Protein AF-0000000086187538 (afdb_homodimer)

InterPro domains:
  IPR000182 GNAT domain [PF00583] (33-136)
  IPR000182 GNAT domain [PS51186] (1-158)
  IPR016181 Acyl-CoA N-acyltransferase [SSF55729] (2-140)
  IPR050832 Bacterial Acetyltransferase [PTHR43877] (2-139)

Solvent-accessible surface area (backbone atoms only — not comparable to full-atom values): 16775 Å² total; per-residue (Å²): 87,76,42,73,54,50,81,87,41,35,68,57,52,44,51,45,52,32,49,44,36,43,75,71,72,36,80,50,80,58,60,66,22,47,54,39,25,37,52,53,44,60,74,36,59,82,37,88,57,40,39,46,23,24,23,38,56,96,89,35,79,50,19,36,12,38,28,35,62,37,90,43,79,32,34,77,87,35,37,81,30,36,32,28,43,45,49,76,31,52,40,81,91,50,59,92,70,54,42,47,56,54,13,41,49,52,35,53,54,54,42,19,70,73,61,37,40,32,37,35,33,65,41,50,82,89,50,38,66,63,40,45,74,69,54,34,39,72,51,90,49,52,43,27,36,25,78,40,66,61,60,68,82,67,70,76,57,125,87,78,42,72,54,50,79,88,40,35,67,56,51,43,52,46,52,32,50,44,37,44,74,71,73,36,80,50,79,58,59,65,21,47,53,40,27,37,52,52,43,62,74,36,60,83,35,87,58,39,39,46,23,27,23,38,57,95,89,35,77,51,19,38,12,36,28,37,61,38,89,41,79,33,32,76,87,34,39,84,16,43,32,31,43,44,47,75,33,52,40,79,92,50,59,92,68,53,42,46,55,54,13,39,50,53,33,50,53,53,42,18,70,72,63,35,39,31,38,35,33,63,44,50,83,89,50,39,66,64,41,45,76,71,55,32,39,72,52,89,48,51,43,28,36,26,77,40,64,61,59,70,81,68,70,77,56,127

Structure (mmCIF, N/CA/C/O backbone):
data_AF-0000000086187538-model_v1
#
loop_
_entity.id
_entity.type
_entity.pdbx_description
1 polymer 'GNAT family N-acetyltransferase'
#
loop_
_atom_site.group_PDB
_atom_site.id
_atom_site.type_symbol
_atom_site.label_atom_id
_atom_site.label_alt_id
_atom_site.label_comp_id
_atom_site.label_asym_id
_atom_site.label_entity_id
_atom_site.label_seq_id
_atom_site.pdbx_PDB_ins_code
_atom_site.Cartn_x
_atom_site.Cartn_y
_atom_site.Cartn_z
_atom_site.occupancy
_atom_site.B_iso_or_equiv
_atom_site.auth_seq_id
_atom_site.auth_comp_id
_atom_site.auth_asym_id
_atom_site.auth_atom_id
_atom_site.pdbx_PDB_model_num
ATOM 1 N N . MET A 1 1 ? 4.609 26 13.164 1 92.81 1 MET A N 1
ATOM 2 C CA . MET A 1 1 ? 5.566 25.062 13.727 1 92.81 1 MET A CA 1
ATOM 3 C C . MET A 1 1 ? 5.246 23.625 13.289 1 92.81 1 MET A C 1
ATOM 5 O O . MET A 1 1 ? 4.078 23.234 13.242 1 92.81 1 MET A O 1
ATOM 9 N N . VAL A 1 2 ? 6.234 22.906 12.836 1 96.88 2 VAL A N 1
ATOM 10 C CA . VAL A 1 2 ? 6.086 21.5 12.508 1 96.88 2 VAL A CA 1
ATOM 11 C C . VAL A 1 2 ? 6.492 20.641 13.703 1 96.88 2 VAL A C 1
ATOM 13 O O . VAL A 1 2 ? 7.527 20.875 14.328 1 96.88 2 VAL A O 1
ATOM 16 N N . ARG A 1 3 ? 5.699 19.672 14.047 1 97.75 3 ARG A N 1
ATOM 17 C CA . ARG A 1 3 ? 6.004 18.766 15.156 1 97.75 3 ARG A CA 1
ATOM 18 C C . ARG A 1 3 ? 5.324 17.422 14.969 1 97.75 3 ARG A C 1
ATOM 20 O O . ARG A 1 3 ? 4.457 17.266 14.102 1 97.75 3 ARG A O 1
ATOM 27 N N . ARG A 1 4 ? 5.754 16.484 15.812 1 97.81 4 ARG A N 1
ATOM 28 C CA . ARG A 1 4 ? 5.031 15.211 15.875 1 97.81 4 ARG A CA 1
ATOM 29 C C . ARG A 1 4 ? 3.656 15.398 16.516 1 97.81 4 ARG A C 1
ATOM 31 O O . ARG A 1 4 ? 3.494 16.203 17.438 1 97.81 4 ARG A O 1
ATOM 38 N N . ALA A 1 5 ? 2.762 14.695 16.016 1 98.19 5 ALA A N 1
ATOM 39 C CA . ALA A 1 5 ? 1.424 14.719 16.609 1 98.19 5 ALA A CA 1
ATOM 40 C C . ALA A 1 5 ? 1.423 14.102 18 1 98.19 5 ALA A C 1
ATOM 42 O O . ALA A 1 5 ? 2.264 13.25 18.312 1 98.19 5 ALA A O 1
ATOM 43 N N . ARG A 1 6 ? 0.53 14.555 18.828 1 97.38 6 ARG A N 1
ATOM 44 C CA . ARG A 1 6 ? 0.261 14.039 20.172 1 97.38 6 ARG A CA 1
ATOM 45 C C . ARG A 1 6 ? -1.159 13.492 20.266 1 97.38 6 ARG A C 1
ATOM 47 O O . ARG A 1 6 ? -1.994 13.75 19.406 1 97.38 6 ARG A O 1
ATOM 54 N N . PRO A 1 7 ? -1.361 12.695 21.297 1 97.12 7 PRO A N 1
ATOM 55 C CA . PRO A 1 7 ? -2.709 12.141 21.453 1 97.12 7 PRO A CA 1
ATOM 56 C C . PRO A 1 7 ? -3.793 13.219 21.453 1 97.12 7 PRO A C 1
ATOM 58 O O . PRO A 1 7 ? -4.902 12.984 20.969 1 97.12 7 PRO A O 1
ATOM 61 N N . THR A 1 8 ? -3.447 14.375 21.891 1 97.31 8 THR A N 1
ATOM 62 C CA . THR A 1 8 ? -4.414 15.461 21.969 1 97.31 8 THR A CA 1
ATOM 63 C C . THR A 1 8 ? -4.73 16 20.562 1 97.31 8 THR A C 1
ATOM 65 O O . THR A 1 8 ? -5.68 16.766 20.391 1 97.31 8 THR A O 1
ATOM 68 N N . ASP A 1 9 ? -3.994 15.562 19.531 1 97.88 9 ASP A N 1
ATOM 69 C CA . ASP A 1 9 ? -4.199 16.031 18.172 1 97.88 9 ASP A CA 1
ATOM 70 C C . ASP A 1 9 ? -5.117 15.102 17.391 1 97.88 9 ASP A C 1
ATOM 72 O O . ASP A 1 9 ? -5.461 15.375 16.234 1 97.88 9 ASP A O 1
ATOM 76 N N . VAL A 1 10 ? -5.59 14.031 18 1 98.06 10 VAL A N 1
ATOM 77 C CA . VAL A 1 10 ? -6.277 12.969 17.281 1 98.06 10 VAL A CA 1
ATOM 78 C C . VAL A 1 10 ? -7.535 13.516 16.609 1 98.06 10 VAL A C 1
ATOM 80 O O . VAL A 1 10 ? -7.801 13.234 15.445 1 98.06 10 VAL A O 1
ATOM 83 N N . ALA A 1 11 ? -8.273 14.312 17.344 1 97.56 11 ALA A N 1
ATOM 84 C CA . ALA A 1 11 ? -9.484 14.883 16.766 1 97.56 11 ALA A CA 1
ATOM 85 C C . ALA A 1 11 ? -9.156 15.727 15.531 1 97.56 11 ALA A C 1
ATOM 87 O O . ALA A 1 11 ? -9.859 15.648 14.516 1 97.56 11 ALA A O 1
ATOM 88 N N . ALA A 1 12 ? -8.125 16.516 15.609 1 96.94 12 ALA A N 1
ATOM 89 C CA . ALA A 1 12 ? -7.703 17.344 14.484 1 96.94 12 ALA A CA 1
ATOM 90 C C . ALA A 1 12 ? -7.254 16.484 13.305 1 96.94 12 ALA A C 1
ATOM 92 O O . ALA A 1 12 ? -7.496 16.828 12.148 1 96.94 12 ALA A O 1
ATOM 93 N N . LEU A 1 13 ? -6.605 15.383 13.586 1 97.31 13 LEU A N 1
ATOM 94 C CA . LEU A 1 13 ? -6.16 14.469 12.539 1 97.31 13 LEU A CA 1
ATOM 95 C C . LEU A 1 13 ? -7.348 13.859 11.805 1 97.31 13 LEU A C 1
ATOM 97 O O . LEU A 1 13 ? -7.332 13.766 10.57 1 97.31 13 LEU A O 1
ATOM 101 N N . VAL A 1 14 ? -8.352 13.477 12.539 1 97.62 14 VAL A N 1
ATOM 102 C CA . VAL A 1 14 ? -9.562 12.922 11.938 1 97.62 14 VAL A CA 1
ATOM 103 C C . VAL A 1 14 ? -10.234 13.977 11.062 1 97.62 14 VAL A C 1
ATOM 105 O O . VAL A 1 14 ? -10.641 13.688 9.938 1 97.62 14 VAL A O 1
ATOM 108 N N . ASP A 1 15 ? -10.297 15.188 11.539 1 96.44 15 ASP A N 1
ATOM 109 C CA . ASP A 1 15 ? -10.914 16.281 10.789 1 96.44 15 ASP A CA 1
ATOM 110 C C . ASP A 1 15 ? -10.148 16.562 9.5 1 96.44 15 ASP A C 1
ATOM 112 O O . ASP A 1 15 ? -10.75 16.797 8.453 1 96.44 15 ASP A O 1
ATOM 116 N N . LEU A 1 16 ? -8.883 16.578 9.57 1 95.12 16 LEU A N 1
ATOM 117 C CA . LEU A 1 16 ? -8.055 16.812 8.391 1 95.12 16 LEU A CA 1
ATOM 118 C C . LEU A 1 16 ? -8.234 15.688 7.375 1 95.12 16 LEU A C 1
ATOM 120 O O . LEU A 1 16 ? -8.266 15.938 6.168 1 95.12 16 LEU A O 1
ATOM 124 N N . ARG A 1 17 ? -8.273 14.453 7.852 1 95.12 17 ARG A N 1
ATOM 125 C CA . ARG A 1 17 ? -8.531 13.336 6.949 1 95.12 17 ARG A CA 1
ATOM 126 C C . ARG A 1 17 ? -9.891 13.477 6.273 1 95.12 17 ARG A C 1
ATOM 128 O O . ARG A 1 17 ? -10.023 13.211 5.074 1 95.12 17 ARG A O 1
ATOM 135 N N . ALA A 1 18 ? -10.867 13.898 7.012 1 95.25 18 ALA A N 1
ATOM 136 C CA . ALA A 1 18 ? -12.18 14.164 6.43 1 95.25 18 ALA A CA 1
ATOM 137 C C . ALA A 1 18 ? -12.094 15.234 5.344 1 95.25 18 ALA A C 1
ATOM 139 O O . ALA A 1 18 ? -12.68 15.078 4.266 1 95.25 18 ALA A O 1
ATOM 140 N N . ALA A 1 19 ? -11.406 16.266 5.621 1 91.5 19 ALA A N 1
ATOM 141 C CA . ALA A 1 19 ? -11.234 17.344 4.656 1 91.5 19 ALA A CA 1
ATOM 142 C C . ALA A 1 19 ? -10.57 16.844 3.379 1 91.5 19 ALA A C 1
ATOM 144 O O . ALA A 1 19 ? -10.93 17.266 2.277 1 91.5 19 ALA A O 1
ATOM 145 N N . MET A 1 20 ? -9.609 15.984 3.514 1 89.25 20 MET A N 1
ATOM 146 C CA . MET A 1 20 ? -8.93 15.383 2.369 1 89.25 20 MET A CA 1
ATOM 147 C C . MET A 1 20 ? -9.922 14.633 1.486 1 89.25 20 MET A C 1
ATOM 149 O O . MET A 1 20 ? -9.945 14.82 0.269 1 89.25 20 MET A O 1
ATOM 153 N N . PHE A 1 21 ? -10.742 13.758 2.08 1 91.06 21 PHE A N 1
ATOM 154 C CA . PHE A 1 21 ? -11.711 12.984 1.322 1 91.06 21 PHE A CA 1
ATOM 155 C C . PHE A 1 21 ? -12.742 13.891 0.658 1 91.06 21 PHE A C 1
ATOM 157 O O . PHE A 1 21 ? -13.125 13.664 -0.491 1 91.06 21 PHE A O 1
ATOM 164 N N . GLU A 1 22 ?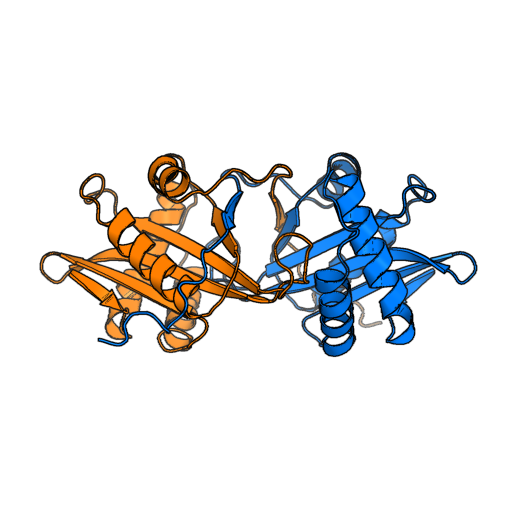 -13.133 14.93 1.328 1 90.12 22 GLU A N 1
ATOM 165 C CA . GLU A 1 22 ? -14.07 15.891 0.747 1 90.12 22 GLU A CA 1
ATOM 166 C C . GLU A 1 22 ? -13.453 16.594 -0.456 1 90.12 22 GLU A C 1
ATOM 168 O O . GLU A 1 22 ? -14.125 16.812 -1.467 1 90.12 22 GLU A O 1
ATOM 173 N N . ALA A 1 23 ? -12.25 16.938 -0.305 1 83.06 23 ALA A N 1
ATOM 174 C CA . ALA A 1 23 ? -11.547 17.578 -1.415 1 83.06 23 ALA A CA 1
ATOM 175 C C . ALA A 1 23 ? -11.453 16.625 -2.613 1 83.06 23 ALA A C 1
ATOM 177 O O . ALA A 1 23 ? -11.352 17.078 -3.758 1 83.06 23 ALA A O 1
ATOM 178 N N . MET A 1 24 ? -11.508 15.359 -2.365 1 83.31 24 MET A N 1
ATOM 179 C CA . MET A 1 24 ? -11.438 14.336 -3.41 1 83.31 24 MET A CA 1
ATOM 180 C C . MET A 1 24 ? -12.836 14 -3.926 1 83.31 24 MET A C 1
ATOM 182 O O . MET A 1 24 ? -12.992 13.109 -4.766 1 83.31 24 MET A O 1
ATOM 186 N N . GLY A 1 25 ? -13.836 14.617 -3.389 1 86 25 GLY A N 1
ATOM 187 C CA . GLY A 1 25 ? -15.203 14.406 -3.842 1 86 25 GLY A CA 1
ATOM 188 C C . GLY A 1 25 ? -15.898 13.25 -3.146 1 86 25 GLY A C 1
ATOM 189 O O . GLY A 1 25 ? -16.859 12.688 -3.672 1 86 25 GLY A O 1
ATOM 190 N N . THR A 1 26 ? -15.336 12.836 -2.057 1 88.88 26 THR A N 1
ATOM 191 C CA . THR A 1 26 ? -15.891 11.734 -1.277 1 88.88 26 THR A CA 1
ATOM 192 C C . THR A 1 26 ? -16.609 12.258 -0.032 1 88.88 26 THR A C 1
ATOM 194 O O . THR A 1 26 ? -16.047 13.055 0.724 1 88.88 26 THR A O 1
ATOM 197 N N . ASP A 1 27 ? -17.812 11.828 0.13 1 93.69 27 ASP A N 1
ATOM 198 C CA . ASP A 1 27 ? -18.547 12.203 1.338 1 93.69 27 ASP A CA 1
ATOM 199 C C . ASP A 1 27 ? -17.875 11.633 2.584 1 93.69 27 ASP A C 1
ATOM 201 O O . ASP A 1 27 ? -17.75 10.414 2.723 1 93.69 27 ASP A O 1
ATOM 205 N N . ALA A 1 28 ? -17.453 12.453 3.49 1 94.69 28 ALA A N 1
ATOM 206 C CA . ALA A 1 28 ? -16.719 12.023 4.68 1 94.69 28 ALA A CA 1
ATOM 207 C C . ALA A 1 28 ? -17.516 12.344 5.949 1 94.69 28 ALA A C 1
ATOM 209 O O . ALA A 1 28 ? -16.938 12.484 7.027 1 94.69 28 ALA A O 1
ATOM 210 N N . SER A 1 29 ? -18.781 12.445 5.84 1 94.12 29 SER A N 1
ATOM 211 C CA . SER A 1 29 ? -19.609 12.852 6.969 1 94.12 29 SER A CA 1
ATOM 212 C C . SER A 1 29 ? -19.953 11.656 7.852 1 94.12 29 SER A C 1
ATOM 214 O O . SER A 1 29 ? -20.453 11.828 8.969 1 94.12 29 SER A O 1
ATOM 216 N N . GLY A 1 30 ? -19.703 10.438 7.387 1 94.62 30 GLY A N 1
ATOM 217 C CA . GLY A 1 30 ? -20.078 9.25 8.141 1 94.62 30 GLY A CA 1
ATOM 218 C C . GLY A 1 30 ? -19.344 9.148 9.477 1 94.62 30 GLY A C 1
ATOM 219 O O . GLY A 1 30 ? -18.141 9.375 9.547 1 94.62 30 GLY A O 1
ATOM 220 N N . GLU A 1 31 ? -20.016 8.734 10.484 1 95.44 31 GLU A N 1
ATOM 221 C CA . GLU A 1 31 ? -19.453 8.711 11.836 1 95.44 31 GLU A CA 1
ATOM 222 C C . GLU A 1 31 ? -18.672 7.434 12.086 1 95.44 31 GLU A C 1
ATOM 224 O O . GLU A 1 31 ? -17.688 7.441 12.836 1 95.44 31 GLU A O 1
ATOM 229 N N . GLU A 1 32 ? -19.078 6.418 11.445 1 94.94 32 GLU A N 1
ATOM 230 C CA . GLU A 1 32 ? -18.438 5.133 11.727 1 94.94 32 GLU A CA 1
ATOM 231 C C . GLU A 1 32 ? -16.953 5.172 11.383 1 94.94 32 GLU A C 1
ATOM 233 O O . GLU A 1 32 ? -16.109 4.852 12.219 1 94.94 32 GLU A O 1
ATOM 238 N N . TRP A 1 33 ? -16.672 5.555 10.164 1 95.75 33 TRP A N 1
ATOM 239 C CA . TRP A 1 33 ? -15.273 5.574 9.773 1 95.75 33 TRP A CA 1
ATOM 240 C C . TRP A 1 33 ? -14.484 6.578 10.617 1 95.75 33 TRP A C 1
ATOM 242 O O . TRP A 1 33 ? -13.32 6.355 10.938 1 95.75 33 TRP A O 1
ATOM 252 N N . ARG A 1 34 ? -15.102 7.691 11.086 1 97.56 34 ARG A N 1
ATOM 253 C CA . ARG A 1 34 ? -14.422 8.711 11.883 1 97.56 34 ARG A CA 1
ATOM 254 C C . ARG A 1 34 ? -14.047 8.164 13.258 1 97.56 34 ARG A C 1
ATOM 256 O O . ARG A 1 34 ? -12.945 8.422 13.75 1 97.56 34 ARG A O 1
ATOM 263 N N . ARG A 1 35 ? -14.969 7.465 13.797 1 97.62 35 ARG A N 1
ATOM 264 C CA . ARG A 1 35 ? -14.688 6.844 15.086 1 97.62 35 ARG A CA 1
ATOM 265 C C . ARG A 1 35 ? -13.555 5.832 14.969 1 97.62 35 ARG A C 1
ATOM 267 O O . ARG A 1 35 ? -12.656 5.805 15.82 1 97.62 35 ARG A O 1
ATOM 274 N N . GLN A 1 36 ? -13.625 5.066 13.977 1 97 36 GLN A N 1
ATOM 275 C CA . GLN A 1 36 ? -12.586 4.07 13.758 1 97 36 GLN A CA 1
ATOM 276 C C . GLN A 1 36 ? -11.242 4.73 13.469 1 97 36 GLN A C 1
ATOM 278 O O . GLN A 1 36 ? -10.195 4.246 13.898 1 97 36 GLN A O 1
ATOM 283 N N . ALA A 1 37 ? -11.344 5.809 12.734 1 97.62 37 ALA A N 1
ATOM 284 C CA . ALA A 1 37 ? -10.125 6.555 12.438 1 97.62 37 ALA A CA 1
ATOM 285 C C . ALA A 1 37 ? -9.5 7.117 13.719 1 97.62 37 ALA A C 1
ATOM 287 O O . ALA A 1 37 ? -8.281 7.055 13.898 1 97.62 37 ALA A O 1
ATOM 288 N N . ALA A 1 38 ? -10.312 7.641 14.586 1 98.12 38 ALA A N 1
ATOM 289 C CA . ALA A 1 38 ? -9.812 8.164 15.859 1 98.12 38 ALA A CA 1
ATOM 290 C C . ALA A 1 38 ? -9.086 7.078 16.656 1 98.12 38 ALA A C 1
ATOM 292 O O . ALA A 1 38 ? -7.965 7.289 17.109 1 98.12 38 ALA A O 1
ATOM 293 N N . THR A 1 39 ? -9.703 5.953 16.734 1 97.81 39 THR A N 1
ATOM 294 C CA . THR A 1 39 ? -9.102 4.824 17.438 1 97.81 39 THR A CA 1
ATOM 295 C C . THR A 1 39 ? -7.801 4.398 16.766 1 97.81 39 THR A C 1
ATOM 297 O O . THR A 1 39 ? -6.805 4.121 17.438 1 97.81 39 THR A O 1
ATOM 300 N N . TRP A 1 40 ? -7.809 4.352 15.469 1 97.31 40 TRP A N 1
ATOM 301 C CA . TRP A 1 40 ? -6.641 3.975 14.68 1 97.31 40 TRP A CA 1
ATOM 302 C C . TRP A 1 40 ? -5.473 4.918 14.961 1 97.31 40 TRP A C 1
ATOM 304 O O . TRP A 1 40 ? -4.352 4.473 15.211 1 97.31 40 TRP A O 1
ATOM 314 N N . PHE A 1 41 ? -5.766 6.211 14.984 1 97.69 41 PHE A N 1
ATOM 315 C CA . PHE A 1 41 ? -4.734 7.203 15.25 1 97.69 41 PHE A CA 1
ATOM 316 C C . PHE A 1 41 ? -4.211 7.062 16.672 1 97.69 41 PHE A C 1
ATOM 318 O O . PHE A 1 41 ? -2.998 7.082 16.906 1 97.69 41 PHE A O 1
ATOM 325 N N . GLU A 1 42 ? -5.07 6.895 17.594 1 97.69 42 GLU A N 1
ATOM 326 C CA . GLU A 1 42 ? -4.688 6.773 18.984 1 97.69 42 GLU A CA 1
ATOM 327 C C . GLU A 1 42 ? -3.756 5.582 19.203 1 97.69 42 GLU A C 1
ATOM 329 O O . GLU A 1 42 ? -2.754 5.695 19.922 1 97.69 42 GLU A O 1
ATOM 334 N N . ASP A 1 43 ? -4.07 4.559 18.594 1 97.31 43 ASP A N 1
ATOM 335 C CA . ASP A 1 43 ? -3.334 3.311 18.781 1 97.31 43 ASP A CA 1
ATOM 336 C C . ASP A 1 43 ? -1.936 3.402 18.172 1 97.31 43 ASP A C 1
ATOM 338 O O . ASP A 1 43 ? -1.051 2.615 18.516 1 97.31 43 ASP A O 1
ATOM 342 N N . ARG A 1 44 ? -1.733 4.391 17.281 1 97.56 44 ARG A N 1
ATOM 343 C CA . ARG A 1 44 ? -0.514 4.348 16.484 1 97.56 44 ARG A CA 1
ATOM 344 C C . ARG A 1 44 ? 0.292 5.633 16.656 1 97.56 44 ARG A C 1
ATOM 346 O O . ARG A 1 44 ? 1.378 5.77 16.094 1 97.56 44 ARG A O 1
ATOM 353 N N . ILE A 1 45 ? -0.21 6.488 17.406 1 97.12 45 ILE A N 1
ATOM 354 C CA . ILE A 1 45 ? 0.343 7.836 17.484 1 97.12 45 ILE A CA 1
ATOM 355 C C . ILE A 1 45 ? 1.806 7.77 17.922 1 97.12 45 ILE A C 1
ATOM 357 O O . ILE A 1 45 ? 2.627 8.578 17.484 1 97.12 45 ILE A O 1
ATOM 361 N N . ASP A 1 46 ? 2.232 6.719 18.688 1 94.75 46 ASP A N 1
ATOM 362 C CA . ASP A 1 46 ? 3.598 6.582 19.172 1 94.75 46 ASP A CA 1
ATOM 363 C C . ASP A 1 46 ? 4.277 5.348 18.578 1 94.75 46 ASP A C 1
ATOM 365 O O . ASP A 1 46 ? 5.34 4.934 19.047 1 94.75 46 ASP A O 1
ATOM 369 N N . ASP A 1 47 ? 3.625 4.734 17.672 1 96.81 47 ASP A N 1
ATOM 370 C CA . ASP A 1 47 ? 4.188 3.561 17.016 1 96.81 47 ASP A CA 1
ATOM 371 C C . ASP A 1 47 ? 5.367 3.941 16.109 1 96.81 47 ASP A C 1
ATOM 373 O O . ASP A 1 47 ? 5.27 4.875 15.312 1 96.81 47 ASP A O 1
ATOM 377 N N . ALA A 1 48 ? 6.473 3.254 16.203 1 95.81 48 ALA A N 1
ATOM 378 C CA . ALA A 1 48 ? 7.711 3.59 15.516 1 95.81 48 ALA A CA 1
ATOM 379 C C . ALA A 1 48 ? 7.562 3.383 14.008 1 95.81 48 ALA A C 1
ATOM 381 O O . ALA A 1 48 ? 8.367 3.891 13.227 1 95.81 48 ALA A O 1
ATOM 382 N N . ASP A 1 49 ? 6.562 2.654 13.586 1 96.56 49 ASP A N 1
ATOM 383 C CA . ASP A 1 49 ? 6.355 2.387 12.164 1 96.56 49 ASP A CA 1
ATOM 384 C C . ASP A 1 49 ? 5.508 3.484 11.516 1 96.56 49 ASP A C 1
ATOM 386 O O . ASP A 1 49 ? 5.215 3.422 10.32 1 96.56 49 ASP A O 1
ATOM 390 N N . TYR A 1 50 ? 5.137 4.426 12.32 1 97.94 50 TYR A N 1
ATOM 391 C CA . TYR A 1 50 ? 4.332 5.539 11.82 1 97.94 50 TYR A CA 1
ATOM 392 C C . TYR A 1 50 ? 4.961 6.875 12.203 1 97.94 50 TYR A C 1
ATOM 394 O O . TYR A 1 50 ? 5.629 6.984 13.234 1 97.94 50 TYR A O 1
ATOM 402 N N . CYS A 1 51 ? 4.773 7.832 11.336 1 97.88 51 CYS A N 1
ATOM 403 C CA . CYS A 1 51 ? 5.105 9.227 11.617 1 97.88 51 CYS A CA 1
ATOM 404 C C . CYS A 1 51 ? 3.926 10.141 11.32 1 97.88 51 CYS A C 1
ATOM 406 O O . CYS A 1 51 ? 3.457 10.203 10.18 1 97.88 51 CYS A O 1
ATOM 408 N N . PHE A 1 52 ? 3.457 10.727 12.352 1 98.38 52 PHE A N 1
ATOM 409 C CA . PHE A 1 52 ? 2.414 11.742 12.227 1 98.38 52 PHE A CA 1
ATOM 410 C C . PHE A 1 52 ? 2.984 13.133 12.453 1 98.38 52 PHE A C 1
ATOM 412 O O . PHE A 1 52 ? 3.195 13.547 13.594 1 98.38 52 PHE A O 1
ATOM 419 N N . ALA A 1 53 ? 3.207 13.875 11.391 1 98.38 53 ALA A N 1
ATOM 420 C CA . ALA A 1 53 ? 3.709 15.25 11.453 1 98.38 53 ALA A CA 1
ATOM 421 C C . ALA A 1 53 ? 2.578 16.25 11.281 1 98.38 53 ALA A C 1
ATOM 423 O O . ALA A 1 53 ? 1.779 16.141 10.344 1 98.38 53 ALA A O 1
ATOM 424 N N . VAL A 1 54 ? 2.531 17.234 12.188 1 98.19 54 VAL A N 1
ATOM 425 C CA . VAL A 1 54 ? 1.496 18.266 12.086 1 98.19 54 VAL A CA 1
ATOM 426 C C . VAL A 1 54 ? 2.141 19.641 12.023 1 98.19 54 VAL A C 1
ATOM 428 O O . VAL A 1 54 ? 3.27 19.828 12.484 1 98.19 54 VAL A O 1
ATOM 431 N N . VAL A 1 55 ? 1.453 20.547 11.359 1 97.56 55 VAL A N 1
ATOM 432 C CA . VAL A 1 55 ? 1.795 21.969 11.367 1 97.56 55 VAL A CA 1
ATOM 433 C C . VAL A 1 55 ? 0.783 22.734 12.211 1 97.56 55 VAL A C 1
ATOM 435 O O . VAL A 1 55 ? -0.424 22.656 11.969 1 97.56 55 VAL A O 1
ATOM 438 N N . GLU A 1 56 ? 1.326 23.359 13.156 1 96 56 GLU A N 1
ATOM 439 C CA . GLU A 1 56 ? 0.5 24.172 14.047 1 96 56 GLU A CA 1
ATOM 440 C C . GLU A 1 56 ? 0.677 25.656 13.766 1 96 56 GLU A C 1
ATOM 442 O O . GLU A 1 56 ? 1.805 26.141 13.656 1 96 56 GLU A O 1
ATOM 447 N N . VAL A 1 57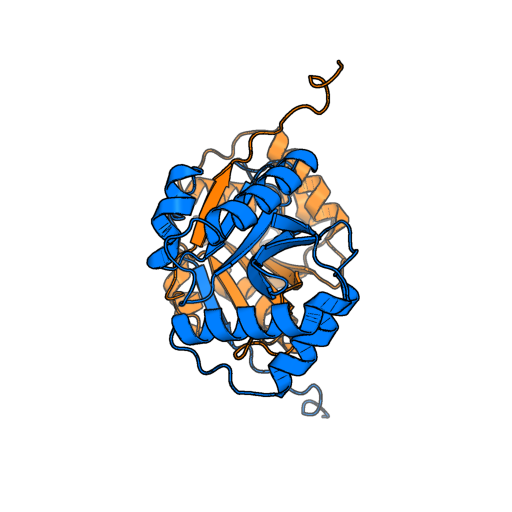 ? -0.411 26.359 13.547 1 93.75 57 VAL A N 1
ATOM 448 C CA . VAL A 1 57 ? -0.448 27.812 13.391 1 93.75 57 VAL A CA 1
ATOM 449 C C . VAL A 1 57 ? -1.41 28.406 14.414 1 93.75 57 VAL A C 1
ATOM 451 O O . VAL A 1 57 ? -2.594 28.062 14.445 1 93.75 57 VAL A O 1
ATOM 454 N N . ASP A 1 58 ? -0.896 29.297 15.242 1 92.88 58 ASP A N 1
ATOM 455 C CA . ASP A 1 58 ? -1.697 29.984 16.25 1 92.88 58 ASP A CA 1
ATOM 456 C C . ASP A 1 58 ? -2.461 28.984 17.109 1 92.88 58 ASP A C 1
ATOM 458 O O . ASP A 1 58 ? -3.66 29.141 17.344 1 92.88 58 ASP A O 1
ATOM 462 N N . GLY A 1 59 ? -1.84 27.875 17.438 1 92.81 59 GLY A N 1
ATOM 463 C CA . GLY A 1 59 ? -2.379 26.891 18.359 1 92.81 59 GLY A CA 1
ATOM 464 C C . GLY A 1 59 ? -3.314 25.891 17.688 1 92.81 59 GLY A C 1
ATOM 465 O O . GLY A 1 59 ? -3.893 25.031 18.359 1 92.81 59 GLY A O 1
ATOM 466 N N . ARG A 1 60 ? -3.436 26.016 16.375 1 93.44 60 ARG A N 1
ATOM 467 C CA . ARG A 1 60 ? -4.332 25.109 15.648 1 93.44 60 ARG A CA 1
ATOM 468 C C . ARG A 1 60 ? -3.559 24.266 14.641 1 93.44 60 ARG A C 1
ATOM 470 O O . ARG A 1 60 ? -2.688 24.781 13.93 1 93.44 60 ARG A O 1
ATOM 477 N N . VAL A 1 61 ? -3.922 23 14.617 1 95.94 61 VAL A N 1
ATOM 478 C CA . VAL A 1 61 ? -3.35 22.125 13.602 1 95.94 61 VAL A CA 1
ATOM 479 C C . VAL A 1 61 ? -4.012 22.391 12.25 1 95.94 61 VAL A C 1
ATOM 481 O O . VAL A 1 61 ? -5.23 22.25 12.109 1 95.94 61 VAL A O 1
ATOM 484 N N . VAL A 1 62 ? -3.207 22.766 11.234 1 94.81 62 VAL A N 1
ATOM 485 C CA . VAL A 1 62 ? -3.787 23.203 9.969 1 94.81 62 VAL A CA 1
ATOM 486 C C . VAL A 1 62 ? -3.365 22.266 8.852 1 94.81 62 VAL A C 1
ATOM 488 O O . VAL A 1 62 ? -3.906 22.312 7.742 1 94.81 62 VAL A O 1
ATOM 491 N N . SER A 1 63 ? -2.414 21.375 9.078 1 95.94 63 SER A N 1
ATOM 492 C CA . SER A 1 63 ? -1.917 20.422 8.094 1 95.94 63 SER A CA 1
ATOM 493 C C . SER A 1 63 ? -1.32 19.188 8.773 1 95.94 63 SER A C 1
ATOM 495 O O . SER A 1 63 ? -0.91 19.25 9.938 1 95.94 63 SER A O 1
ATOM 497 N N . CYS A 1 64 ? -1.352 18.109 8.062 1 96.94 64 CYS A N 1
ATOM 498 C CA . CYS A 1 64 ? -0.737 16.891 8.57 1 96.94 64 CYS A CA 1
ATOM 499 C C . CYS A 1 64 ? -0.209 16.031 7.434 1 96.94 64 CYS A C 1
ATOM 501 O O . CYS A 1 64 ? -0.763 16.047 6.332 1 96.94 64 CYS A O 1
ATOM 503 N N . ALA A 1 65 ? 0.844 15.391 7.672 1 97 65 ALA A N 1
ATOM 504 C CA . ALA A 1 65 ? 1.337 14.289 6.848 1 97 65 ALA A CA 1
ATOM 505 C C . ALA A 1 65 ? 1.518 13.023 7.68 1 97 65 ALA A C 1
ATOM 507 O O . ALA A 1 65 ? 1.973 13.086 8.82 1 97 65 ALA A O 1
ATOM 508 N N . VAL A 1 66 ? 1.112 11.961 7.09 1 97.56 66 VAL A N 1
ATOM 509 C CA . VAL A 1 66 ? 1.241 10.656 7.742 1 97.56 66 VAL A CA 1
ATOM 510 C C . VAL A 1 66 ? 2.139 9.75 6.91 1 97.56 66 VAL A C 1
ATOM 512 O O . VAL A 1 66 ? 1.95 9.625 5.695 1 97.56 66 VA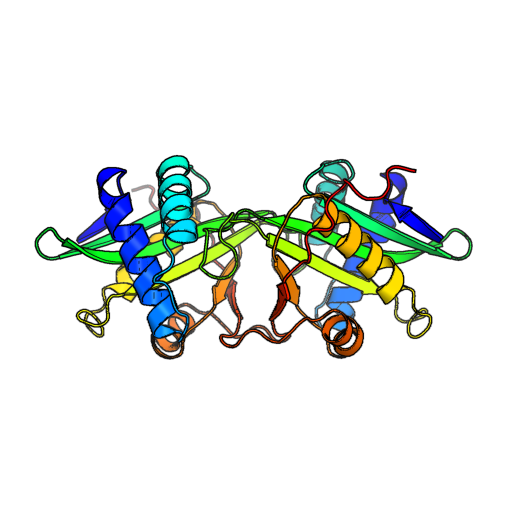L A O 1
ATOM 515 N N . GLY A 1 67 ? 3.123 9.211 7.535 1 97.31 67 GLY A N 1
ATOM 516 C CA . GLY A 1 67 ? 3.932 8.141 6.969 1 97.31 67 GLY A CA 1
ATOM 517 C C . GLY A 1 67 ? 3.707 6.801 7.648 1 97.31 67 GLY A C 1
ATOM 518 O O . GLY A 1 67 ? 3.717 6.711 8.875 1 97.31 67 GLY A O 1
ATOM 519 N N . ALA A 1 68 ? 3.449 5.816 6.883 1 97.25 68 ALA A N 1
ATOM 520 C CA . ALA A 1 68 ? 3.248 4.465 7.391 1 97.25 68 ALA A CA 1
ATOM 521 C C . ALA A 1 68 ? 4.203 3.479 6.723 1 97.25 68 ALA A C 1
ATOM 523 O O . ALA A 1 68 ? 4.168 3.303 5.5 1 97.25 68 ALA A O 1
ATOM 524 N N . VAL A 1 69 ? 5.023 2.85 7.535 1 96.12 69 VAL A N 1
ATOM 525 C CA . VAL A 1 69 ? 5.895 1.807 7.008 1 96.12 69 VAL A CA 1
ATOM 526 C C . VAL A 1 69 ? 5.066 0.581 6.633 1 96.12 69 VAL A C 1
ATOM 528 O O . VAL A 1 69 ? 4.199 0.152 7.395 1 96.12 69 VAL A O 1
ATOM 531 N N . ARG A 1 70 ? 5.312 0.081 5.43 1 94.69 70 ARG A N 1
ATOM 532 C CA . ARG A 1 70 ? 4.609 -1.101 4.941 1 94.69 70 ARG A CA 1
ATOM 533 C C . ARG A 1 70 ? 5.59 -2.219 4.602 1 94.69 70 ARG A C 1
ATOM 535 O O . ARG A 1 70 ? 6.672 -1.964 4.074 1 94.69 70 ARG A O 1
ATOM 542 N N . ASP A 1 71 ? 5.113 -3.428 4.984 1 93.31 71 ASP A N 1
ATOM 543 C CA . ASP A 1 71 ? 5.82 -4.602 4.488 1 93.31 71 ASP A CA 1
ATOM 544 C C . ASP A 1 71 ? 5.527 -4.836 3.006 1 93.31 71 ASP A C 1
ATOM 546 O O . ASP A 1 71 ? 4.379 -4.734 2.574 1 93.31 71 ASP A O 1
ATOM 550 N N . ALA A 1 72 ? 6.547 -5.023 2.268 1 90.06 72 ALA A 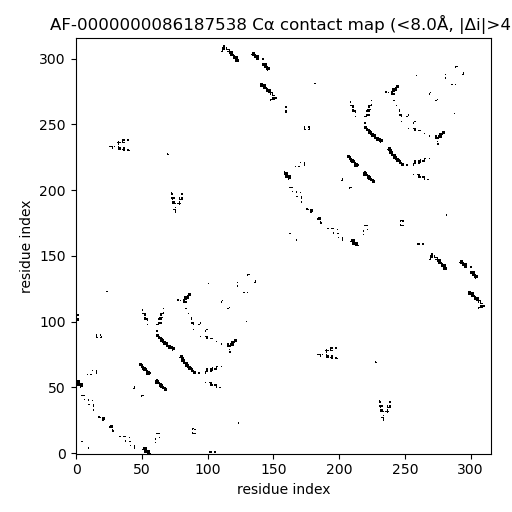N 1
ATOM 551 C CA . ALA A 1 72 ? 6.43 -5.305 0.839 1 90.06 72 ALA A CA 1
ATOM 552 C C . ALA A 1 72 ? 7.484 -6.316 0.393 1 90.06 72 ALA A C 1
ATOM 554 O O . ALA A 1 72 ? 8.602 -6.324 0.911 1 90.06 72 ALA A O 1
ATOM 555 N N . ALA A 1 73 ? 7.07 -7.102 -0.575 1 93.06 73 ALA A N 1
ATOM 556 C CA . ALA A 1 73 ? 8.055 -8.031 -1.117 1 93.06 73 ALA A CA 1
ATOM 557 C C . ALA A 1 73 ? 9.211 -7.285 -1.777 1 93.06 73 ALA A C 1
ATOM 559 O O . ALA A 1 73 ? 9 -6.293 -2.477 1 93.06 73 ALA A O 1
ATOM 560 N N . PRO A 1 74 ? 10.422 -7.797 -1.585 1 94.44 74 PRO A N 1
ATOM 561 C CA . PRO A 1 74 ? 11.578 -7.188 -2.25 1 94.44 74 PRO A CA 1
ATOM 562 C C . PRO A 1 74 ? 11.438 -7.156 -3.77 1 94.44 74 PRO A C 1
ATOM 564 O O . PRO A 1 74 ? 10.781 -8.031 -4.352 1 94.44 74 PRO A O 1
ATOM 567 N N . SER A 1 75 ? 12.008 -6.113 -4.344 1 93.38 75 SER A N 1
ATOM 568 C CA . SER A 1 75 ? 12.008 -5.883 -5.785 1 93.38 75 SER A CA 1
ATOM 569 C C . SER A 1 75 ? 13.367 -5.375 -6.262 1 93.38 75 SER A C 1
ATOM 571 O O . SER A 1 75 ? 14.219 -5.012 -5.453 1 93.38 75 SER A O 1
ATOM 573 N N . PRO A 1 76 ? 13.547 -5.344 -7.578 1 92 76 PRO A N 1
ATOM 574 C CA . PRO A 1 76 ? 14.805 -4.797 -8.086 1 92 76 PRO A CA 1
ATOM 575 C C . PRO A 1 76 ? 15.039 -3.352 -7.656 1 92 76 PRO A C 1
ATOM 577 O O . PRO A 1 76 ? 16.172 -2.971 -7.355 1 92 76 PRO A O 1
ATOM 580 N N . SER A 1 77 ? 14 -2.586 -7.531 1 86.31 77 SER A N 1
ATOM 581 C CA . SER A 1 77 ? 14.148 -1.177 -7.184 1 86.31 77 SER A CA 1
ATOM 582 C C . SER A 1 77 ? 14.086 -0.971 -5.672 1 86.31 77 SER A C 1
ATOM 584 O O . SER A 1 77 ? 14.422 0.104 -5.176 1 86.31 77 SER A O 1
ATOM 586 N N . ALA A 1 78 ? 13.648 -1.924 -4.945 1 88.94 78 ALA A N 1
ATOM 587 C CA . ALA A 1 78 ? 13.578 -1.911 -3.486 1 88.94 78 ALA A CA 1
ATOM 588 C C . ALA A 1 78 ? 13.992 -3.26 -2.906 1 88.94 78 ALA A C 1
ATOM 590 O O . ALA A 1 78 ? 13.156 -4.02 -2.418 1 88.94 78 ALA A O 1
ATOM 591 N N . PRO A 1 79 ? 15.227 -3.5 -2.826 1 89.69 79 PRO A N 1
ATOM 592 C CA . PRO A 1 79 ? 15.711 -4.848 -2.518 1 89.69 79 PRO A CA 1
ATOM 593 C C . PRO A 1 79 ? 15.461 -5.25 -1.066 1 89.69 79 PRO A C 1
ATOM 595 O O . PRO A 1 79 ? 15.484 -6.438 -0.736 1 89.69 79 PRO A O 1
ATOM 598 N N . HIS A 1 80 ? 15.234 -4.371 -0.164 1 86.31 80 HIS A N 1
ATOM 599 C CA . HIS A 1 80 ? 15.094 -4.723 1.244 1 86.31 80 HIS A CA 1
ATOM 600 C C . HIS A 1 80 ? 13.625 -4.934 1.616 1 86.31 80 HIS A C 1
ATOM 602 O O . HIS A 1 80 ? 13.32 -5.316 2.746 1 86.31 80 HIS A O 1
ATOM 608 N N . GLY A 1 81 ? 12.945 -4.715 0.729 1 85.44 81 GLY A N 1
ATOM 609 C CA . GLY A 1 81 ? 11.539 -4.941 1.036 1 85.44 81 GLY A CA 1
ATOM 610 C C . GLY A 1 81 ? 10.961 -3.912 1.988 1 85.44 81 GLY A C 1
ATOM 611 O O . GLY A 1 81 ? 11.664 -2.998 2.424 1 85.44 81 GLY A O 1
ATOM 612 N N . ARG A 1 82 ? 10.047 -3.146 1.895 1 90.31 82 ARG A N 1
ATOM 613 C CA . ARG A 1 82 ? 9.367 -2.133 2.693 1 90.31 82 ARG A CA 1
ATOM 614 C C . ARG A 1 82 ? 9.211 -0.832 1.91 1 90.31 82 ARG A C 1
ATOM 616 O O . ARG A 1 82 ? 10.047 -0.505 1.069 1 90.31 82 ARG A O 1
ATOM 623 N N . ASP A 1 83 ? 8.273 -0.257 2.164 1 94.06 83 ASP A N 1
ATOM 624 C CA . ASP A 1 83 ? 8.078 1.094 1.647 1 94.06 83 ASP A CA 1
ATOM 625 C C . ASP A 1 83 ? 7.277 1.947 2.629 1 94.06 83 ASP A C 1
ATOM 627 O O . ASP A 1 83 ? 6.898 1.477 3.703 1 94.06 83 ASP A O 1
ATOM 631 N N . VAL A 1 84 ? 7.238 3.215 2.402 1 95.94 84 VAL A N 1
ATOM 632 C CA . VAL A 1 84 ? 6.434 4.113 3.223 1 95.94 84 VAL A CA 1
ATOM 633 C C . VAL A 1 84 ? 5.293 4.695 2.387 1 95.94 84 VAL A C 1
ATOM 635 O O . VAL A 1 84 ? 5.52 5.207 1.288 1 95.94 84 VAL A O 1
ATOM 638 N N . LEU A 1 85 ? 4.129 4.512 2.873 1 96 85 LEU A N 1
ATOM 639 C CA . LEU A 1 85 ? 2.975 5.195 2.299 1 96 85 LEU A CA 1
ATOM 640 C C . LEU A 1 85 ? 2.77 6.559 2.953 1 96 85 LEU A C 1
ATOM 642 O O . LEU A 1 85 ? 2.746 6.664 4.184 1 96 85 LEU A O 1
ATOM 646 N N . ILE A 1 86 ? 2.615 7.543 2.143 1 95.81 86 ILE A N 1
ATOM 647 C CA . ILE A 1 86 ? 2.488 8.898 2.66 1 95.81 86 ILE A CA 1
ATOM 648 C C . ILE A 1 86 ? 1.115 9.461 2.297 1 95.81 86 ILE A C 1
ATOM 650 O O . ILE A 1 86 ? 0.653 9.305 1.164 1 95.81 86 ILE A O 1
ATOM 654 N N . SER A 1 87 ? 0.449 9.992 3.246 1 94.25 87 SER A N 1
ATOM 655 C CA . SER A 1 87 ? -0.743 10.812 3.064 1 94.25 87 SER A CA 1
ATOM 656 C C . SER A 1 87 ? -0.513 12.234 3.557 1 94.25 87 SER A C 1
ATOM 658 O O . SER A 1 87 ? 0.101 12.445 4.605 1 94.25 87 SER A O 1
ATOM 660 N N . ASN A 1 88 ? -0.917 13.125 2.77 1 91.88 88 ASN A N 1
ATOM 661 C CA . ASN A 1 88 ? -0.683 14.547 3.027 1 91.88 88 ASN A CA 1
ATOM 662 C C . ASN A 1 88 ? -1.951 15.367 2.822 1 91.88 88 ASN A C 1
ATOM 664 O O . ASN A 1 88 ? -2.635 15.219 1.809 1 91.88 88 ASN A O 1
ATOM 668 N N . VAL A 1 89 ? -2.279 16.188 3.834 1 89.06 89 VAL A N 1
ATOM 669 C CA . VAL A 1 89 ? -3.471 17.016 3.703 1 89.06 89 VAL A CA 1
ATOM 670 C C . VAL A 1 89 ? -3.229 18.375 4.355 1 89.06 89 VAL A C 1
ATOM 672 O O . VAL A 1 89 ? -2.547 18.469 5.379 1 89.06 89 VAL A O 1
ATOM 675 N N . CYS A 1 90 ? -3.676 19.375 3.67 1 85.69 90 CYS A N 1
ATOM 676 C CA . CYS A 1 90 ? -3.719 20.734 4.176 1 85.69 90 CYS A CA 1
ATOM 677 C C . CYS A 1 90 ? -5.113 21.328 4.02 1 85.69 90 CYS A C 1
ATOM 679 O O . CYS A 1 90 ? -5.785 21.094 3.012 1 85.69 90 CYS A O 1
ATOM 681 N N . THR A 1 91 ? -5.539 21.984 5.051 1 78.56 91 THR A N 1
ATOM 682 C CA . THR A 1 91 ? -6.836 22.656 4.988 1 78.56 91 THR A CA 1
ATOM 683 C C . THR A 1 91 ? -6.867 23.672 3.848 1 78.56 91 THR A C 1
ATOM 685 O O . THR A 1 91 ? -5.84 24.266 3.508 1 78.56 91 THR A O 1
ATOM 688 N N . ALA A 1 92 ? -8.078 23.781 3.336 1 73.25 92 ALA A N 1
ATOM 689 C CA . ALA A 1 92 ? -8.266 24.672 2.199 1 73.25 92 ALA A CA 1
ATOM 690 C C . ALA A 1 92 ? -7.852 26.094 2.549 1 73.25 92 ALA A C 1
ATOM 692 O O . ALA A 1 92 ? -7.254 26.797 1.727 1 73.25 92 ALA A O 1
ATOM 693 N N . ASP A 1 93 ? -8.125 26.469 3.723 1 73.38 93 ASP A N 1
ATOM 694 C CA . ASP A 1 93 ? -7.887 27.859 4.133 1 73.38 93 ASP A CA 1
ATOM 695 C C . ASP A 1 93 ? -6.395 28.125 4.32 1 73.38 93 ASP A C 1
ATOM 697 O O . ASP A 1 93 ? -5.973 29.281 4.41 1 73.38 93 ASP A O 1
ATOM 701 N N . SER A 1 94 ? -5.664 27.125 4.27 1 72.12 94 SER A N 1
ATOM 702 C CA . SER A 1 94 ? -4.242 27.281 4.551 1 72.12 94 SER A CA 1
ATOM 703 C C . SER A 1 94 ? -3.391 26.844 3.363 1 72.12 94 SER A C 1
ATOM 705 O O . SER A 1 94 ? -2.178 26.656 3.492 1 72.12 94 SER A O 1
ATOM 707 N N . ARG A 1 95 ? -4.078 26.734 2.322 1 72.12 95 ARG A N 1
ATOM 708 C CA . ARG A 1 95 ? -3.344 26.328 1.132 1 72.12 95 ARG A CA 1
ATOM 709 C C . ARG A 1 95 ? -2.5 27.469 0.58 1 72.12 95 ARG A C 1
ATOM 711 O O . ARG A 1 95 ? -2.795 28.641 0.83 1 72.12 95 ARG A O 1
ATOM 718 N N . GLY A 1 96 ? -1.447 27.141 0.028 1 75.5 96 GLY A N 1
ATOM 719 C CA . GLY A 1 96 ? -0.574 28.109 -0.613 1 75.5 96 GLY A CA 1
ATOM 720 C C . GLY A 1 96 ? 0.397 28.766 0.351 1 75.5 96 GLY A C 1
ATOM 721 O O . GLY A 1 96 ? 1.023 29.781 0.018 1 75.5 96 GLY A O 1
ATOM 722 N N . ARG A 1 97 ? 0.482 28.25 1.586 1 82.56 97 ARG A N 1
ATOM 723 C CA . ARG A 1 97 ? 1.364 28.828 2.594 1 82.56 97 ARG A CA 1
ATOM 724 C C . ARG A 1 97 ? 2.523 27.891 2.912 1 82.56 97 ARG A C 1
ATOM 726 O O . ARG A 1 97 ? 3.324 28.172 3.809 1 82.56 97 ARG A O 1
ATOM 733 N N . GLY A 1 98 ? 2.553 26.781 2.289 1 89.81 98 GLY A N 1
ATOM 734 C CA . GLY A 1 98 ? 3.678 25.875 2.439 1 89.81 98 GLY A CA 1
ATOM 735 C C . GLY A 1 98 ? 3.498 24.875 3.576 1 89.81 98 GLY A C 1
ATOM 736 O O . GLY A 1 98 ? 4.422 24.141 3.91 1 89.81 98 GLY A O 1
ATOM 737 N N . HIS A 1 99 ? 2.348 24.906 4.211 1 92.62 99 HIS A N 1
ATOM 738 C CA . HIS A 1 99 ? 2.123 24.047 5.367 1 92.62 99 HIS A CA 1
ATOM 739 C C . HIS A 1 99 ? 2.113 22.578 4.969 1 92.62 99 HIS A C 1
ATOM 741 O O . HIS A 1 99 ? 2.705 21.734 5.656 1 92.62 99 HIS A O 1
ATOM 747 N N . GLY A 1 100 ? 1.492 22.25 3.84 1 92.94 100 GLY A N 1
ATOM 748 C CA . GLY A 1 100 ? 1.497 20.875 3.355 1 92.94 100 GLY A CA 1
ATOM 749 C C . GLY A 1 100 ? 2.889 20.359 3.053 1 92.94 100 GLY A C 1
ATOM 750 O O . GLY A 1 100 ? 3.225 19.219 3.408 1 92.94 100 GLY A O 1
ATOM 751 N N . GLU A 1 101 ? 3.623 21.234 2.479 1 93.56 101 GLU A N 1
ATOM 752 C CA . GLU A 1 101 ? 4.992 20.859 2.137 1 93.56 101 GLU A CA 1
ATOM 753 C C . GLU A 1 101 ? 5.836 20.641 3.391 1 93.56 101 GLU A C 1
ATOM 755 O O . GLU A 1 101 ? 6.645 19.719 3.449 1 93.56 101 GLU A O 1
ATOM 760 N N . ALA A 1 102 ? 5.68 21.453 4.359 1 95.19 102 ALA A N 1
ATOM 761 C CA . ALA A 1 102 ? 6.449 21.359 5.598 1 95.19 102 ALA A CA 1
ATOM 762 C C . ALA A 1 102 ? 6.168 20.047 6.312 1 95.19 102 ALA A C 1
ATOM 764 O O . ALA A 1 102 ? 7.094 19.375 6.773 1 95.19 102 ALA A O 1
ATOM 765 N N . ALA A 1 103 ? 4.895 19.672 6.43 1 96.56 103 ALA A N 1
ATOM 766 C CA . ALA A 1 103 ? 4.527 18.406 7.051 1 96.56 103 ALA A CA 1
ATOM 767 C C . ALA A 1 103 ? 5.066 17.234 6.25 1 96.56 103 ALA A C 1
ATOM 769 O O . ALA A 1 103 ? 5.602 16.281 6.82 1 96.56 103 ALA A O 1
ATOM 770 N N . PHE A 1 104 ? 4.922 17.344 4.953 1 95.56 104 PHE A N 1
ATOM 771 C CA . PHE A 1 104 ? 5.402 16.312 4.039 1 95.56 104 PHE A CA 1
ATOM 772 C C . PHE A 1 104 ? 6.902 16.094 4.211 1 95.56 104 PHE A C 1
ATOM 774 O O . PHE A 1 104 ? 7.355 14.953 4.344 1 95.56 104 PHE A O 1
ATOM 781 N N . GLU A 1 105 ? 7.664 17.094 4.301 1 95.44 105 GLU A N 1
ATOM 782 C CA . GLU A 1 105 ? 9.117 17.016 4.438 1 95.44 105 GLU A CA 1
ATOM 783 C C . GLU A 1 105 ? 9.516 16.359 5.754 1 95.44 105 GLU A C 1
ATOM 785 O O . GLU A 1 105 ? 10.523 15.648 5.824 1 95.44 105 GLU A O 1
ATOM 790 N N . ALA A 1 106 ? 8.781 16.641 6.762 1 96.81 106 ALA A N 1
ATOM 791 C CA . ALA A 1 106 ? 9.047 16 8.055 1 96.81 106 ALA A CA 1
ATOM 792 C C . ALA A 1 106 ? 8.922 14.484 7.953 1 96.81 106 ALA A C 1
ATOM 794 O O . ALA A 1 106 ? 9.75 13.75 8.492 1 96.81 106 ALA A O 1
ATOM 795 N N . VAL A 1 107 ? 7.906 13.992 7.242 1 96.88 107 VAL A N 1
ATOM 796 C CA . VAL A 1 107 ? 7.691 12.555 7.07 1 96.88 107 VAL A CA 1
ATOM 797 C C . VAL A 1 107 ? 8.789 11.969 6.184 1 96.88 107 VAL A C 1
ATOM 799 O O . VAL A 1 107 ? 9.289 10.875 6.453 1 96.88 107 VAL A O 1
ATOM 802 N N . MET A 1 108 ? 9.156 12.719 5.172 1 95.12 108 MET A N 1
ATOM 803 C CA . MET A 1 108 ? 10.227 12.273 4.281 1 95.12 108 MET A CA 1
ATOM 804 C C . MET A 1 108 ? 11.539 12.117 5.043 1 95.12 108 MET A C 1
ATOM 806 O O . MET A 1 108 ? 12.258 11.133 4.855 1 95.12 108 MET A O 1
ATOM 810 N N . SER A 1 109 ? 11.844 13.07 5.859 1 94.31 109 SER A N 1
ATOM 811 C CA . SER A 1 109 ? 13.047 13.016 6.68 1 94.31 109 SER A CA 1
ATOM 812 C C . SER A 1 109 ? 13.023 11.82 7.617 1 94.31 109 SER A C 1
ATOM 814 O O . SER A 1 109 ? 14.023 11.102 7.75 1 94.31 109 SER A O 1
ATOM 816 N N . TRP A 1 110 ? 11.914 11.594 8.258 1 95.62 110 TRP A N 1
ATOM 817 C CA . TRP A 1 110 ? 11.703 10.445 9.133 1 95.62 110 TRP A CA 1
ATOM 818 C C . TRP A 1 110 ? 11.945 9.141 8.383 1 95.62 110 TRP A C 1
ATOM 820 O O . TRP A 1 110 ? 12.695 8.273 8.852 1 95.62 110 TRP A O 1
ATOM 830 N N . ALA A 1 111 ? 11.336 8.984 7.207 1 94.69 111 ALA A N 1
ATOM 831 C CA . ALA A 1 111 ? 11.461 7.77 6.406 1 94.69 111 ALA A CA 1
ATOM 832 C C . ALA A 1 111 ? 12.914 7.523 6.016 1 94.69 111 ALA A C 1
ATOM 834 O O . ALA A 1 111 ? 13.391 6.383 6.047 1 94.69 111 ALA A O 1
ATOM 835 N N . GLY A 1 112 ? 13.594 8.562 5.645 1 91.12 112 GLY A N 1
ATOM 836 C CA . GLY A 1 112 ? 15 8.453 5.277 1 91.12 112 GLY A CA 1
ATOM 837 C C . GLY A 1 112 ? 15.867 7.918 6.398 1 91.12 112 GLY A C 1
ATOM 838 O O . GLY A 1 112 ? 16.797 7.141 6.16 1 91.12 112 GLY A O 1
ATOM 839 N N . ARG A 1 113 ? 15.562 8.234 7.594 1 91.94 113 ARG A N 1
ATOM 840 C CA . ARG A 1 113 ? 16.328 7.82 8.758 1 91.94 113 ARG A CA 1
ATOM 841 C C . ARG A 1 113 ? 16.109 6.348 9.078 1 91.94 113 ARG A C 1
ATOM 843 O O . ARG A 1 113 ? 16.922 5.719 9.75 1 91.94 113 ARG A O 1
ATOM 850 N N . LEU A 1 114 ? 14.992 5.801 8.68 1 91.44 114 LEU A N 1
ATOM 851 C CA . LEU A 1 114 ? 14.672 4.398 8.938 1 91.44 114 LEU A CA 1
ATOM 852 C C . LEU A 1 114 ? 15.383 3.49 7.945 1 91.44 114 LEU A C 1
ATOM 854 O O . LEU A 1 114 ? 15.367 2.266 8.094 1 91.44 114 LEU A O 1
ATOM 858 N N . GLY A 1 115 ? 15.953 4.031 6.906 1 87.31 115 GLY A N 1
ATOM 859 C CA . GLY A 1 115 ? 16.609 3.219 5.895 1 87.31 115 GLY A CA 1
ATOM 860 C C . GLY A 1 115 ? 15.648 2.654 4.867 1 87.31 115 GLY A C 1
ATOM 861 O O . GLY A 1 115 ? 15.953 1.656 4.207 1 87.31 115 GLY A O 1
ATOM 862 N N . ILE A 1 116 ? 14.461 3.148 4.7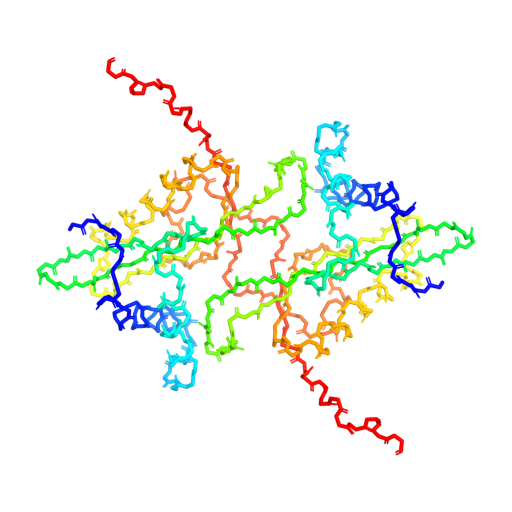89 1 89.38 116 ILE A N 1
ATOM 863 C CA . ILE A 1 116 ? 13.492 2.748 3.775 1 89.38 116 ILE A CA 1
ATOM 864 C C . ILE A 1 116 ? 13.875 3.35 2.426 1 89.38 116 ILE A C 1
ATOM 866 O O . ILE A 1 116 ? 14.289 4.512 2.352 1 89.38 116 ILE A O 1
ATOM 870 N N . SER A 1 117 ? 13.672 2.564 1.372 1 88.25 117 SER A N 1
ATOM 871 C CA . SER A 1 117 ? 14.266 2.967 0.1 1 88.25 117 SER A CA 1
ATOM 872 C C . SER A 1 117 ? 13.203 3.523 -0.848 1 88.25 117 SER A C 1
ATOM 874 O O . SER A 1 117 ? 13.539 4.082 -1.896 1 88.25 117 SER A O 1
ATOM 876 N N . ARG A 1 118 ? 11.93 3.42 -0.457 1 93.94 118 ARG A N 1
ATOM 877 C CA . ARG A 1 118 ? 10.883 3.842 -1.388 1 93.94 118 ARG A CA 1
ATOM 878 C C . ARG A 1 118 ? 9.719 4.484 -0.648 1 93.94 118 ARG A C 1
ATOM 880 O O . ARG A 1 118 ? 9.328 4.02 0.426 1 93.94 118 ARG A O 1
ATOM 887 N N . ALA A 1 119 ? 9.203 5.527 -1.239 1 95.62 119 ALA A N 1
ATOM 888 C CA . ALA A 1 119 ? 7.977 6.168 -0.771 1 95.62 119 ALA A CA 1
ATOM 889 C C . ALA A 1 119 ? 6.898 6.148 -1.854 1 95.62 119 ALA A C 1
ATOM 891 O O . ALA A 1 119 ? 7.203 6.25 -3.043 1 95.62 119 ALA A O 1
ATOM 892 N N . GLU A 1 120 ? 5.73 5.973 -1.413 1 94.81 120 GLU A N 1
ATOM 893 C CA . GLU A 1 120 ? 4.57 5.961 -2.303 1 94.81 120 GLU A CA 1
ATOM 894 C C . GLU A 1 120 ? 3.459 6.863 -1.771 1 94.81 120 GLU A C 1
ATOM 896 O O . GLU A 1 120 ? 3.285 6.992 -0.558 1 94.81 120 GLU A O 1
ATOM 901 N N . LEU A 1 121 ? 2.717 7.492 -2.617 1 94.12 121 LEU A N 1
ATOM 902 C CA . LEU A 1 121 ? 1.535 8.266 -2.254 1 94.12 121 LEU A CA 1
ATOM 903 C C . LEU A 1 121 ? 0.538 8.312 -3.406 1 94.12 121 LEU A C 1
ATOM 905 O O . LEU A 1 121 ? 0.85 7.879 -4.52 1 94.12 121 LEU A O 1
ATOM 909 N N . MET A 1 122 ? -0.672 8.688 -3.076 1 88.44 122 MET A N 1
ATOM 910 C CA . MET A 1 122 ? -1.694 9 -4.074 1 88.44 122 MET A CA 1
ATOM 911 C C . MET A 1 122 ? -1.876 10.508 -4.215 1 88.44 122 MET A C 1
ATOM 913 O O . MET A 1 122 ? -2.279 11.18 -3.266 1 88.44 122 MET A O 1
ATOM 917 N N . ALA A 1 123 ? -1.572 10.992 -5.371 1 85.69 123 ALA A N 1
ATOM 918 C CA . ALA A 1 123 ? -1.465 12.438 -5.527 1 85.69 123 ALA A CA 1
ATOM 919 C C . ALA A 1 123 ? -2.775 13.039 -6.035 1 85.69 123 ALA A C 1
ATOM 921 O O . ALA A 1 123 ? -3.328 12.57 -7.035 1 85.69 123 ALA A O 1
ATOM 922 N N . THR A 1 124 ? -3.256 14.039 -5.27 1 80 124 THR A N 1
ATOM 923 C CA . THR A 1 124 ? -4.25 14.945 -5.828 1 80 124 THR A CA 1
ATOM 924 C C . THR A 1 124 ? -3.58 16.016 -6.688 1 80 124 THR A C 1
ATOM 926 O O . THR A 1 124 ? -2.363 16.203 -6.609 1 80 124 THR A O 1
ATOM 929 N N . ALA A 1 125 ? -4.352 16.688 -7.508 1 76.88 125 ALA A N 1
ATOM 930 C CA . ALA A 1 125 ? -3.822 17.719 -8.391 1 76.88 125 ALA A CA 1
ATOM 931 C C . ALA A 1 125 ? -3.162 18.844 -7.594 1 76.88 125 ALA A C 1
ATOM 933 O O . ALA A 1 125 ? -2.127 19.375 -7.996 1 76.88 125 ALA A O 1
ATOM 934 N N . SER A 1 126 ? -3.707 19.141 -6.453 1 76 126 SER A N 1
ATOM 935 C CA . SER A 1 126 ? -3.229 20.266 -5.656 1 76 126 SER A CA 1
ATOM 936 C C . SER A 1 126 ? -1.866 19.969 -5.039 1 76 126 SER A C 1
ATOM 938 O O . SER A 1 126 ? -1.07 20.875 -4.805 1 76 126 SER A O 1
ATOM 940 N N . GLY A 1 127 ? -1.517 18.688 -4.812 1 82.94 127 GLY A N 1
ATOM 941 C CA . GLY A 1 127 ? -0.275 18.328 -4.148 1 82.94 127 GLY A CA 1
ATOM 942 C C . GLY A 1 127 ? 0.802 17.859 -5.105 1 82.94 127 GLY A C 1
ATOM 943 O O . GLY A 1 127 ? 1.965 17.719 -4.719 1 82.94 127 GLY A O 1
ATOM 944 N N . ARG A 1 128 ? 0.487 17.75 -6.336 1 87.25 128 ARG A N 1
ATOM 945 C CA . ARG A 1 128 ? 1.345 17.062 -7.297 1 87.25 128 ARG A CA 1
ATOM 946 C C . ARG A 1 128 ? 2.688 17.781 -7.434 1 87.25 128 ARG A C 1
ATOM 948 O O . ARG A 1 128 ? 3.734 17.125 -7.512 1 87.25 128 ARG A O 1
ATOM 955 N N . THR A 1 129 ? 2.699 19.078 -7.43 1 87.94 129 THR A N 1
ATOM 956 C CA . THR A 1 129 ? 3.924 19.844 -7.625 1 87.94 129 THR A CA 1
ATOM 957 C C . THR A 1 129 ? 4.91 19.594 -6.484 1 87.94 129 THR A C 1
ATOM 959 O O . THR A 1 129 ? 6.113 19.469 -6.715 1 87.94 129 THR A O 1
ATOM 962 N N . ILE A 1 130 ? 4.426 19.469 -5.285 1 90.06 130 ILE A N 1
ATOM 963 C CA . ILE A 1 130 ? 5.242 19.172 -4.117 1 90.06 130 ILE A CA 1
ATOM 964 C C . ILE A 1 130 ? 5.938 17.812 -4.293 1 90.06 130 ILE A C 1
ATOM 966 O O . ILE A 1 130 ? 7.137 17.688 -4.051 1 90.06 130 ILE A O 1
ATOM 970 N N . TYR A 1 131 ? 5.223 16.859 -4.77 1 94.12 131 TYR A N 1
ATOM 971 C CA . TYR A 1 131 ? 5.711 15.492 -4.871 1 94.12 131 TYR A CA 1
ATOM 972 C C . TYR A 1 131 ? 6.715 15.352 -6.012 1 94.12 131 TYR A C 1
ATOM 974 O O . TYR A 1 131 ? 7.734 14.672 -5.871 1 94.12 131 TYR A O 1
ATOM 982 N N . GLU A 1 132 ? 6.379 16.031 -7.133 1 94.81 132 GLU A N 1
ATOM 983 C CA . GLU A 1 132 ? 7.293 15.984 -8.266 1 94.81 132 GLU A CA 1
ATOM 984 C C . GLU A 1 132 ? 8.641 16.609 -7.91 1 94.81 132 GLU A C 1
ATOM 986 O O . GLU A 1 132 ? 9.688 16.078 -8.289 1 94.81 132 GLU A O 1
ATOM 991 N N . ARG A 1 133 ? 8.641 17.672 -7.195 1 93.06 133 ARG A N 1
ATOM 992 C CA . ARG A 1 133 ? 9.875 18.312 -6.758 1 93.06 133 ARG A CA 1
ATOM 993 C C . ARG A 1 133 ? 10.672 17.406 -5.824 1 93.06 133 ARG A C 1
ATOM 995 O O . ARG A 1 133 ? 11.898 17.469 -5.797 1 93.06 133 ARG A O 1
ATOM 1002 N N . ALA A 1 134 ? 9.969 16.594 -5.133 1 93.25 134 ALA A N 1
ATOM 1003 C CA . ALA A 1 134 ? 10.609 15.68 -4.184 1 93.25 134 ALA A CA 1
ATOM 1004 C C . ALA A 1 134 ? 11.062 14.398 -4.875 1 93.25 134 ALA A C 1
ATOM 1006 O O . ALA A 1 134 ? 11.547 13.469 -4.223 1 93.25 134 ALA A O 1
ATOM 1007 N N . GLY A 1 135 ? 10.805 14.305 -6.23 1 94.81 135 GLY A N 1
ATOM 1008 C CA . GLY A 1 135 ? 11.328 13.18 -6.988 1 94.81 135 GLY A CA 1
ATOM 1009 C C . GLY A 1 135 ? 10.297 12.109 -7.258 1 94.81 135 GLY A C 1
ATOM 1010 O O . GLY A 1 135 ? 10.617 11.055 -7.824 1 94.81 135 GLY A O 1
ATOM 1011 N N . PHE A 1 136 ? 9.062 12.367 -6.867 1 96.12 136 PHE A N 1
ATOM 1012 C CA . PHE A 1 136 ? 8.016 11.383 -7.141 1 96.12 136 PHE A CA 1
ATOM 1013 C C . PHE A 1 136 ? 7.633 11.406 -8.617 1 96.12 136 PHE A C 1
ATOM 1015 O O . PHE A 1 136 ? 7.574 12.469 -9.234 1 96.12 136 PHE A O 1
ATOM 1022 N N . ARG A 1 137 ? 7.348 10.219 -9.102 1 94.38 137 ARG A N 1
ATOM 1023 C CA . ARG A 1 137 ? 6.863 10.031 -10.461 1 94.38 137 ARG A CA 1
ATOM 1024 C C . ARG A 1 137 ? 5.676 9.078 -10.492 1 94.38 137 ARG A C 1
ATOM 1026 O O . ARG A 1 137 ? 5.586 8.164 -9.664 1 94.38 137 ARG A O 1
ATOM 1033 N N . GLU A 1 138 ? 4.809 9.359 -11.438 1 92.56 138 GLU A N 1
ATOM 1034 C CA . GLU A 1 138 ? 3.668 8.461 -11.586 1 92.56 138 GLU A CA 1
ATOM 1035 C C . GLU A 1 138 ? 4.125 7.043 -11.914 1 92.56 138 GLU A C 1
ATOM 1037 O O . GLU A 1 138 ? 5.039 6.848 -12.711 1 92.56 138 GLU A O 1
ATOM 1042 N N . VAL A 1 139 ? 3.494 6.125 -11.203 1 89.44 139 VAL A N 1
ATOM 1043 C CA . VAL A 1 139 ? 3.809 4.73 -11.508 1 89.44 139 VAL A CA 1
ATOM 1044 C C . VAL A 1 139 ? 3.25 4.359 -12.883 1 89.44 139 VAL A C 1
ATOM 1046 O O . VAL A 1 139 ? 2.174 4.824 -13.266 1 89.44 139 VAL A O 1
ATOM 1049 N N . THR A 1 140 ? 3.963 3.555 -13.664 1 84.94 140 THR A N 1
ATOM 1050 C CA . THR A 1 140 ? 3.619 3.164 -15.031 1 84.94 140 THR A CA 1
ATOM 1051 C C . THR A 1 140 ? 2.32 2.361 -15.055 1 84.94 140 THR A C 1
ATOM 1053 O O . THR A 1 140 ? 1.469 2.57 -15.914 1 84.94 140 THR A O 1
ATOM 1056 N N . PHE A 1 141 ? 2.17 1.474 -14.125 1 85.56 141 PHE A N 1
ATOM 1057 C CA . PHE A 1 141 ? 0.986 0.627 -14.031 1 85.56 141 PHE A CA 1
ATOM 1058 C C . PHE A 1 141 ? 0.03 1.148 -12.969 1 85.56 141 PHE A C 1
ATOM 1060 O O . PHE A 1 141 ? 0.361 1.157 -11.781 1 85.56 141 PHE A O 1
ATOM 1067 N N . PRO A 1 142 ? -1.131 1.521 -13.383 1 87.38 142 PRO A N 1
ATOM 1068 C CA . PRO A 1 142 ? -2.035 2.209 -12.461 1 87.38 142 PRO A CA 1
ATOM 1069 C C . PRO A 1 142 ? -2.555 1.295 -11.352 1 87.38 142 PRO A C 1
ATOM 1071 O O . PRO A 1 142 ? -2.779 0.104 -11.586 1 87.38 142 PRO A O 1
ATOM 1074 N N . ALA A 1 143 ? -2.791 1.938 -10.234 1 92.25 143 ALA A N 1
ATOM 1075 C CA . ALA A 1 143 ? -3.443 1.239 -9.133 1 92.25 143 ALA A CA 1
ATOM 1076 C C . ALA A 1 143 ? -4.93 1.037 -9.414 1 92.25 143 ALA A C 1
ATOM 1078 O O . ALA A 1 143 ? -5.594 1.931 -9.938 1 92.25 143 ALA A O 1
ATOM 1079 N N . MET A 1 144 ? -5.414 -0.158 -9.109 1 94.81 144 MET A N 1
ATOM 1080 C CA . MET A 1 144 ? -6.84 -0.48 -9.148 1 94.81 144 MET A CA 1
ATOM 1081 C C . MET A 1 144 ? -7.32 -0.967 -7.785 1 94.81 144 MET A C 1
ATOM 1083 O O . MET A 1 144 ? -6.543 -1.528 -7.012 1 94.81 144 MET A O 1
ATOM 1087 N N . ARG A 1 145 ? -8.594 -0.661 -7.547 1 94.75 145 ARG A N 1
ATOM 1088 C CA . ARG A 1 145 ? -9.172 -1.062 -6.27 1 94.75 145 ARG A CA 1
ATOM 1089 C C . ARG A 1 145 ? -10.555 -1.677 -6.469 1 94.75 145 ARG A C 1
ATOM 1091 O O . ARG A 1 145 ? -11.25 -1.361 -7.438 1 94.75 145 ARG A O 1
ATOM 1098 N N . ALA A 1 146 ? -10.891 -2.549 -5.57 1 94.75 146 ALA A N 1
ATOM 1099 C CA . ALA A 1 146 ? -12.227 -3.137 -5.508 1 94.75 146 ALA A CA 1
ATOM 1100 C C . ALA A 1 146 ? -12.688 -3.291 -4.062 1 94.75 146 ALA A C 1
ATOM 1102 O O . ALA A 1 146 ? -11.875 -3.492 -3.16 1 94.75 146 ALA A O 1
ATOM 1103 N N . ALA A 1 147 ? -14 -3.117 -3.879 1 91.06 147 ALA A N 1
ATOM 1104 C CA . ALA A 1 147 ? -14.609 -3.484 -2.605 1 91.06 147 ALA A CA 1
ATOM 1105 C C . ALA A 1 147 ? -14.789 -4.996 -2.5 1 91.06 147 ALA A C 1
ATOM 1107 O O . ALA A 1 147 ? -15.164 -5.652 -3.477 1 91.06 147 ALA A O 1
ATOM 1108 N N . LEU A 1 148 ? -14.406 -5.535 -1.371 1 87.5 148 LEU A N 1
ATOM 1109 C CA . LEU A 1 148 ? -14.578 -6.969 -1.161 1 87.5 148 LEU A CA 1
ATOM 1110 C C . LEU A 1 148 ? -15.867 -7.258 -0.413 1 87.5 148 LEU A C 1
ATOM 1112 O O . LEU A 1 148 ? -16.234 -6.539 0.524 1 87.5 148 LEU A O 1
ATOM 1116 N N . ALA A 1 149 ? -16.672 -8.109 -1.089 1 74.94 149 ALA A N 1
ATOM 1117 C CA . ALA A 1 149 ? -17.891 -8.547 -0.427 1 74.94 149 ALA A CA 1
ATOM 1118 C C . ALA A 1 149 ? -17.578 -9.484 0.74 1 74.94 149 ALA A C 1
ATOM 1120 O O . ALA A 1 149 ? -16.641 -10.281 0.669 1 74.94 149 ALA A O 1
ATOM 1121 N N . HIS A 1 150 ? -17.969 -9.109 1.92 1 68 150 HIS A N 1
ATOM 1122 C CA . HIS A 1 150 ? -17.766 -9.984 3.066 1 68 150 HIS A CA 1
ATOM 1123 C C . HIS A 1 150 ? -18.656 -11.227 2.979 1 68 150 HIS A C 1
ATOM 1125 O O . HIS A 1 150 ? -19.828 -11.125 2.65 1 68 150 HIS A O 1
ATOM 1131 N N . ARG A 1 151 ? -18.234 -12.289 2.482 1 55.53 151 ARG A N 1
ATOM 1132 C CA . ARG A 1 151 ? -19.047 -13.5 2.594 1 55.53 151 ARG A CA 1
ATOM 1133 C C . ARG A 1 151 ? -19.188 -13.93 4.051 1 55.53 151 ARG A C 1
ATOM 1135 O O . ARG A 1 151 ? -18.203 -13.984 4.785 1 55.53 151 ARG A O 1
ATOM 1142 N N . SER A 1 152 ? -20.266 -13.555 4.715 1 45.25 152 SER A N 1
ATOM 1143 C CA . SER A 1 152 ? -20.625 -14.039 6.043 1 45.25 152 SER A CA 1
ATOM 1144 C C . SER A 1 152 ? -20.328 -15.523 6.191 1 45.25 152 SER A C 1
ATOM 1146 O O . SER A 1 152 ? -20.609 -16.312 5.281 1 45.25 152 SER A O 1
ATOM 1148 N N . ALA A 1 153 ? -19.25 -16.047 6.875 1 43.59 153 ALA A N 1
ATOM 1149 C CA . ALA A 1 153 ? -19.125 -17.438 7.316 1 43.59 153 ALA A CA 1
ATOM 1150 C C . ALA A 1 153 ? -20.5 -18.047 7.621 1 43.59 153 ALA A C 1
ATOM 1152 O O . ALA A 1 153 ? -20.594 -19.219 7.961 1 43.59 153 ALA A O 1
ATOM 1153 N N . GLU A 1 154 ? -21.578 -17.406 7.883 1 40.84 154 GLU A N 1
ATOM 1154 C CA . GLU A 1 154 ? -22.812 -18.078 8.289 1 40.84 154 GLU A CA 1
ATOM 1155 C C . GLU A 1 154 ? -23.312 -19.016 7.199 1 40.84 154 GLU A C 1
ATOM 1157 O O . GLU A 1 154 ? -24.094 -19.938 7.477 1 40.84 154 GLU A O 1
ATOM 1162 N N . ARG A 1 155 ? -23.25 -18.75 5.91 1 35.72 155 ARG A N 1
ATOM 1163 C CA . ARG A 1 155 ? -24.203 -19.516 5.129 1 35.72 155 ARG A CA 1
ATOM 1164 C C . ARG A 1 155 ? -23.703 -20.953 4.918 1 35.72 155 ARG A C 1
ATOM 1166 O O . ARG A 1 155 ? -24.344 -21.75 4.23 1 35.72 155 ARG A O 1
ATOM 1173 N N . ARG A 1 156 ? -22.422 -21.25 4.949 1 35.06 156 ARG A N 1
ATOM 1174 C CA . ARG A 1 156 ? -22.266 -22.672 4.613 1 35.06 156 ARG A CA 1
ATOM 1175 C C . ARG A 1 156 ? -22.641 -23.547 5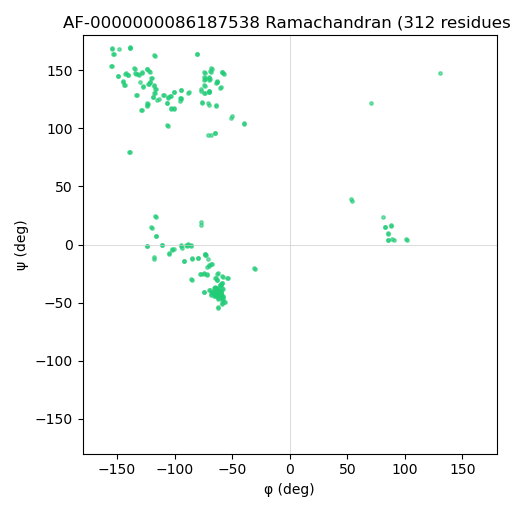.801 1 35.06 156 ARG A C 1
ATOM 1177 O O . ARG A 1 156 ? -21.766 -23.969 6.562 1 35.06 156 ARG A O 1
ATOM 1184 N N . ARG A 1 157 ? -23.375 -22.953 6.793 1 31.39 157 ARG A N 1
ATOM 1185 C CA . ARG A 1 157 ? -23.891 -24.141 7.465 1 31.39 157 ARG A CA 1
ATOM 1186 C C . ARG A 1 157 ? -24.531 -25.094 6.465 1 31.39 157 ARG A C 1
ATOM 1188 O O . ARG A 1 157 ? -25.453 -24.719 5.734 1 31.39 157 ARG A O 1
ATOM 1195 N N . PRO A 1 158 ? -23.875 -26.188 6.238 1 32.91 158 PRO A N 1
ATOM 1196 C CA . PRO A 1 158 ? -24.781 -27.203 5.68 1 32.91 158 PRO A CA 1
ATOM 1197 C C . PRO A 1 158 ? -26.078 -27.344 6.465 1 32.91 158 PRO A C 1
ATOM 1199 O O . PRO A 1 158 ? -26.109 -27.031 7.656 1 32.91 158 PRO A O 1
ATOM 1202 N N . MET B 1 1 ? -3.67 -27.453 -10.82 1 92.81 1 MET B N 1
ATOM 1203 C CA . MET B 1 1 ? -4.184 -27.438 -9.453 1 92.81 1 MET B CA 1
ATOM 1204 C C . MET B 1 1 ? -3.807 -26.141 -8.742 1 92.81 1 MET B C 1
ATOM 1206 O O . MET B 1 1 ? -2.686 -25.656 -8.891 1 92.81 1 MET B O 1
ATOM 1210 N N . VAL B 1 2 ? -4.754 -25.516 -8.094 1 96.88 2 VAL B N 1
ATOM 1211 C CA . VAL B 1 2 ? -4.492 -24.344 -7.266 1 96.88 2 VAL B CA 1
ATOM 1212 C C . VAL B 1 2 ? -4.293 -24.766 -5.812 1 96.88 2 VAL B C 1
ATOM 1214 O O . VAL B 1 2 ? -5.07 -25.562 -5.277 1 96.88 2 VAL B O 1
ATOM 1217 N N . ARG B 1 3 ? -3.275 -24.266 -5.172 1 97.75 3 ARG B N 1
ATOM 1218 C CA . ARG B 1 3 ? -3.008 -24.578 -3.771 1 97.75 3 ARG B CA 1
ATOM 1219 C C . ARG B 1 3 ? -2.221 -23.469 -3.1 1 97.75 3 ARG B C 1
ATOM 1221 O O . ARG B 1 3 ? -1.702 -22.562 -3.775 1 97.75 3 ARG B O 1
ATOM 1228 N N . ARG B 1 4 ? -2.16 -23.594 -1.774 1 97.81 4 ARG B N 1
ATOM 1229 C CA . ARG B 1 4 ? -1.26 -22.703 -1.042 1 97.81 4 ARG B CA 1
ATOM 1230 C C . ARG B 1 4 ? 0.198 -23.047 -1.318 1 97.81 4 ARG B C 1
ATOM 1232 O O . ARG B 1 4 ? 0.543 -24.234 -1.459 1 97.81 4 ARG B O 1
ATOM 1239 N N . ALA B 1 5 ? 0.976 -22.078 -1.374 1 98.19 5 ALA B N 1
ATOM 1240 C CA . ALA B 1 5 ? 2.408 -22.312 -1.545 1 98.19 5 ALA B CA 1
ATOM 1241 C C . ALA B 1 5 ? 3.014 -22.969 -0.306 1 98.19 5 ALA B C 1
ATOM 1243 O O . ALA B 1 5 ? 2.5 -22.797 0.803 1 98.19 5 ALA B O 1
ATOM 1244 N N . ARG B 1 6 ? 4.043 -23.703 -0.505 1 97.38 6 ARG B N 1
ATOM 1245 C CA . ARG B 1 6 ? 4.855 -24.344 0.528 1 97.38 6 ARG B CA 1
ATOM 1246 C C . ARG B 1 6 ? 6.289 -23.828 0.492 1 97.38 6 ARG B C 1
ATOM 1248 O O . ARG B 1 6 ? 6.703 -23.203 -0.484 1 97.38 6 ARG B O 1
ATOM 1255 N N . PRO B 1 7 ? 6.984 -24.078 1.583 1 97.06 7 PRO B N 1
ATOM 1256 C CA . PRO B 1 7 ? 8.375 -23.594 1.605 1 97.06 7 PRO B CA 1
ATOM 1257 C C . PRO B 1 7 ? 9.188 -24.094 0.411 1 97.06 7 PRO B C 1
ATOM 1259 O O . PRO B 1 7 ? 10.07 -23.391 -0.075 1 97.06 7 PRO B O 1
ATOM 1262 N N . THR B 1 8 ? 8.828 -25.219 -0.091 1 97.31 8 THR B N 1
ATOM 1263 C CA . THR B 1 8 ? 9.555 -25.797 -1.213 1 97.31 8 THR B CA 1
ATOM 1264 C C . THR B 1 8 ? 9.258 -25.047 -2.502 1 97.31 8 THR B C 1
ATOM 1266 O O . THR B 1 8 ? 9.938 -25.234 -3.514 1 97.31 8 THR B O 1
ATOM 1269 N N . ASP B 1 9 ? 8.281 -24.109 -2.486 1 97.88 9 ASP B N 1
ATOM 1270 C CA . ASP B 1 9 ? 7.902 -23.344 -3.676 1 97.88 9 ASP B CA 1
ATOM 1271 C C . ASP B 1 9 ? 8.633 -22.016 -3.729 1 97.88 9 ASP B C 1
ATOM 1273 O O . ASP B 1 9 ? 8.484 -21.25 -4.691 1 97.88 9 ASP B O 1
ATOM 1277 N N . VAL B 1 10 ? 9.461 -21.703 -2.748 1 98.06 10 VAL B N 1
ATOM 1278 C CA . VAL B 1 10 ? 10.016 -20.359 -2.586 1 98.06 10 VAL B CA 1
ATOM 1279 C C . VAL B 1 10 ? 10.844 -20 -3.816 1 98.06 10 VAL B C 1
ATOM 1281 O O . VAL B 1 10 ? 10.719 -18.891 -4.348 1 98.06 10 VAL B O 1
ATOM 1284 N N . ALA B 1 11 ? 11.648 -20.922 -4.277 1 97.56 11 ALA B N 1
ATOM 1285 C CA . ALA B 1 11 ? 12.453 -20.641 -5.461 1 97.56 11 ALA B CA 1
ATOM 1286 C C . ALA B 1 11 ? 11.578 -20.297 -6.66 1 97.56 11 ALA B C 1
ATOM 1288 O O . ALA B 1 11 ? 11.867 -19.359 -7.41 1 97.56 11 ALA B O 1
ATOM 1289 N N . ALA B 1 12 ? 10.523 -21.031 -6.844 1 96.88 12 ALA B N 1
ATOM 1290 C CA . ALA B 1 12 ? 9.594 -20.781 -7.938 1 96.88 12 ALA B CA 1
ATOM 1291 C C . ALA B 1 12 ? 8.906 -19.438 -7.781 1 96.88 12 ALA B C 1
ATOM 1293 O O . ALA B 1 12 ? 8.656 -18.734 -8.766 1 96.88 12 ALA B O 1
ATOM 1294 N N . LEU B 1 13 ? 8.594 -19.062 -6.559 1 97.31 13 LEU B N 1
ATOM 1295 C CA . LEU B 1 13 ? 7.965 -17.766 -6.293 1 97.31 13 LEU B CA 1
ATOM 1296 C C . LEU B 1 13 ? 8.898 -16.625 -6.672 1 97.31 13 LEU B C 1
ATOM 1298 O O . LEU B 1 13 ? 8.461 -15.641 -7.273 1 97.31 13 LEU B O 1
ATOM 1302 N N . VAL B 1 14 ? 10.148 -16.75 -6.328 1 97.62 14 VAL B N 1
ATOM 1303 C CA . VAL B 1 14 ? 11.141 -15.742 -6.676 1 97.62 14 VAL B CA 1
ATOM 1304 C C . VAL B 1 14 ? 11.266 -15.641 -8.195 1 97.62 14 VAL B C 1
ATOM 1306 O O . VAL B 1 14 ? 11.289 -14.539 -8.75 1 97.62 14 VAL B O 1
ATOM 1309 N N . ASP B 1 15 ? 11.281 -16.766 -8.875 1 96.44 15 ASP B N 1
ATOM 1310 C CA . ASP B 1 15 ? 11.398 -16.781 -10.336 1 96.44 15 ASP B CA 1
ATOM 1311 C C . ASP B 1 15 ? 10.188 -16.125 -10.984 1 96.44 15 ASP B C 1
ATOM 1313 O O . ASP B 1 15 ? 10.328 -15.383 -11.969 1 96.44 15 ASP B O 1
ATOM 1317 N N . LEU B 1 16 ? 9.047 -16.406 -10.5 1 95.12 16 LEU B N 1
ATOM 1318 C CA . LEU B 1 16 ? 7.832 -15.805 -11.039 1 95.12 16 LEU B CA 1
ATOM 1319 C C . LEU B 1 16 ? 7.824 -14.297 -10.82 1 95.12 16 LEU B C 1
ATOM 1321 O O . LEU B 1 16 ? 7.387 -13.539 -11.695 1 95.12 16 LEU B O 1
ATOM 1325 N N . ARG B 1 17 ? 8.242 -13.859 -9.641 1 95.12 17 ARG B N 1
ATOM 1326 C CA . ARG B 1 17 ? 8.352 -12.43 -9.391 1 95.12 17 ARG B CA 1
ATOM 1327 C C . ARG B 1 17 ? 9.336 -11.773 -10.352 1 95.12 17 ARG B C 1
ATOM 1329 O O . ARG B 1 17 ? 9.078 -10.68 -10.867 1 95.12 17 ARG B O 1
ATOM 1336 N N . ALA B 1 18 ? 10.422 -12.445 -10.617 1 95.25 18 ALA B N 1
ATOM 1337 C CA . ALA B 1 18 ? 11.375 -11.945 -11.602 1 95.25 18 ALA B CA 1
ATOM 1338 C C . ALA B 1 18 ? 10.734 -11.82 -12.977 1 95.25 18 ALA B C 1
ATOM 1340 O O . ALA B 1 18 ? 10.914 -10.812 -13.664 1 95.25 18 ALA B O 1
ATOM 1341 N N . ALA B 1 19 ? 10.016 -12.805 -13.359 1 91.5 19 ALA B N 1
ATOM 1342 C CA . ALA B 1 19 ? 9.328 -12.797 -14.648 1 91.5 19 ALA B CA 1
ATOM 1343 C C . ALA B 1 19 ? 8.352 -11.625 -14.742 1 91.5 19 ALA B C 1
ATOM 1345 O O . ALA B 1 19 ? 8.219 -11.008 -15.805 1 91.5 19 ALA B O 1
ATOM 1346 N N . MET B 1 20 ? 7.668 -11.344 -13.68 1 89.31 20 MET B N 1
ATOM 1347 C CA . MET B 1 20 ? 6.746 -10.219 -13.617 1 89.31 20 MET B CA 1
ATOM 1348 C C . MET B 1 20 ? 7.473 -8.906 -13.898 1 89.31 20 MET B C 1
ATOM 1350 O O . MET B 1 20 ? 7.031 -8.109 -14.719 1 89.31 20 MET B O 1
ATOM 1354 N N . PHE B 1 21 ? 8.578 -8.656 -13.203 1 91.12 21 PHE B N 1
ATOM 1355 C CA . PHE B 1 21 ? 9.336 -7.422 -13.383 1 91.12 21 PHE B CA 1
ATOM 1356 C C . PHE B 1 21 ? 9.883 -7.328 -14.797 1 91.12 21 PHE B C 1
ATOM 1358 O O . PHE B 1 21 ? 9.875 -6.254 -15.406 1 91.12 21 PHE B O 1
ATOM 1365 N N . GLU B 1 22 ? 10.312 -8.422 -15.352 1 90.19 22 GLU B N 1
ATOM 1366 C CA . GLU B 1 22 ? 10.805 -8.438 -16.719 1 90.19 22 GLU B CA 1
ATOM 1367 C C . GLU B 1 22 ? 9.688 -8.086 -17.703 1 90.19 22 GLU B C 1
ATOM 1369 O O . GLU B 1 22 ? 9.914 -7.34 -18.672 1 90.19 22 GLU B O 1
ATOM 1374 N N . ALA B 1 23 ? 8.578 -8.609 -17.453 1 83.25 23 ALA B N 1
ATOM 1375 C CA . ALA B 1 23 ? 7.426 -8.305 -18.297 1 83.25 23 ALA B CA 1
ATOM 1376 C C . ALA B 1 23 ? 7.074 -6.82 -18.219 1 83.25 23 ALA B C 1
ATOM 1378 O O . ALA B 1 23 ? 6.504 -6.262 -19.156 1 83.25 23 ALA B O 1
ATOM 1379 N N . MET B 1 24 ? 7.426 -6.191 -17.125 1 83.75 24 MET B N 1
ATOM 1380 C CA . MET B 1 24 ? 7.168 -4.773 -16.922 1 83.75 24 MET B CA 1
ATOM 1381 C C . MET B 1 24 ? 8.32 -3.924 -17.453 1 83.75 24 MET B C 1
ATOM 1383 O O . MET B 1 24 ? 8.32 -2.703 -17.297 1 83.75 24 MET B O 1
ATOM 1387 N N . GLY B 1 25 ? 9.328 -4.555 -17.969 1 86.25 25 GLY B N 1
ATOM 1388 C CA . GLY B 1 25 ? 10.453 -3.842 -18.547 1 86.25 25 GLY B CA 1
ATOM 1389 C C . GLY B 1 25 ? 11.531 -3.506 -17.531 1 86.25 25 GLY B C 1
ATOM 1390 O O . GLY B 1 25 ? 12.32 -2.584 -17.75 1 86.25 25 GLY B O 1
ATOM 1391 N N . THR B 1 26 ? 11.484 -4.16 -16.422 1 89.06 26 THR B N 1
ATOM 1392 C CA . THR B 1 26 ? 12.461 -3.949 -15.359 1 89.06 26 THR B CA 1
ATOM 1393 C C . THR B 1 26 ? 13.469 -5.094 -15.312 1 89.06 26 THR B C 1
ATOM 1395 O O . THR B 1 26 ? 13.078 -6.266 -15.289 1 89.06 26 THR B O 1
ATOM 1398 N N . ASP B 1 27 ? 14.719 -4.734 -15.328 1 93.88 27 ASP B N 1
ATOM 1399 C CA . ASP B 1 27 ? 15.758 -5.754 -15.203 1 93.88 27 ASP B CA 1
ATOM 1400 C C . ASP B 1 27 ? 15.68 -6.445 -13.844 1 93.88 27 ASP B C 1
ATOM 1402 O O . ASP B 1 27 ? 15.828 -5.801 -12.805 1 93.88 27 ASP B O 1
ATOM 1406 N N . ALA B 1 28 ? 15.469 -7.727 -13.812 1 94.75 28 ALA B N 1
ATOM 1407 C CA . ALA B 1 28 ? 15.297 -8.477 -12.578 1 94.75 28 ALA B CA 1
ATOM 1408 C C . ALA B 1 28 ? 16.422 -9.5 -12.391 1 94.75 28 ALA B C 1
ATOM 1410 O O . ALA B 1 28 ? 16.234 -10.5 -11.695 1 94.75 28 ALA B O 1
ATOM 1411 N N . SER B 1 29 ? 17.516 -9.266 -12.984 1 94.12 29 SER B N 1
ATOM 1412 C CA . SER B 1 29 ? 18.609 -10.234 -12.961 1 94.12 29 SER B CA 1
ATOM 1413 C C . SER B 1 29 ? 19.469 -10.078 -11.695 1 94.12 29 SER B C 1
ATOM 1415 O O . SER B 1 29 ? 20.281 -10.945 -11.383 1 94.12 29 SER B O 1
ATOM 1417 N N . GLY B 1 30 ? 19.281 -9 -10.953 1 94.62 30 GLY B N 1
ATOM 1418 C CA . GLY B 1 30 ? 20.094 -8.75 -9.773 1 94.62 30 GLY B CA 1
ATOM 1419 C C . GLY B 1 30 ? 19.922 -9.805 -8.695 1 94.62 30 GLY B C 1
ATOM 1420 O O . GLY B 1 30 ? 18.797 -10.211 -8.391 1 94.62 30 GLY B O 1
ATOM 1421 N N . GLU B 1 31 ? 20.953 -10.188 -8.07 1 95.5 31 GLU B N 1
ATOM 1422 C CA . GLU B 1 31 ? 20.938 -11.281 -7.105 1 95.5 31 GLU B CA 1
ATOM 1423 C C . GLU B 1 31 ? 20.531 -10.797 -5.719 1 95.5 31 GLU B C 1
ATOM 1425 O O . GLU B 1 31 ? 19.891 -11.531 -4.961 1 95.5 31 GLU B O 1
ATOM 1430 N N . GLU B 1 32 ? 20.844 -9.602 -5.453 1 95 32 GLU B N 1
ATOM 1431 C CA . GLU B 1 32 ? 20.578 -9.102 -4.105 1 95 32 GLU B CA 1
ATOM 1432 C C . GLU B 1 32 ? 19.078 -9.125 -3.799 1 95 32 GLU B C 1
ATOM 1434 O O . GLU B 1 32 ? 18.656 -9.695 -2.791 1 95 32 GLU B O 1
ATOM 1439 N N . TRP B 1 33 ? 18.328 -8.5 -4.664 1 95.75 33 TRP B N 1
ATOM 1440 C CA . TRP B 1 33 ? 16.891 -8.461 -4.391 1 95.75 33 TRP B CA 1
ATOM 1441 C C . TRP B 1 33 ? 16.297 -9.867 -4.406 1 95.75 33 TRP B C 1
ATOM 1443 O O . TRP B 1 33 ? 15.383 -10.164 -3.643 1 95.75 33 TRP B O 1
ATOM 1453 N N . ARG B 1 34 ? 16.844 -10.812 -5.199 1 97.62 34 ARG B N 1
ATOM 1454 C CA . ARG B 1 34 ? 16.328 -12.18 -5.281 1 97.62 34 ARG B CA 1
ATOM 1455 C C . ARG B 1 34 ? 16.562 -12.93 -3.979 1 97.62 34 ARG B C 1
ATOM 1457 O O . ARG B 1 34 ? 15.688 -13.656 -3.504 1 97.62 34 ARG B O 1
ATOM 1464 N N . ARG B 1 35 ? 17.734 -12.742 -3.484 1 97.62 35 ARG B N 1
ATOM 1465 C CA . ARG B 1 35 ? 18.047 -13.359 -2.203 1 97.62 35 ARG B CA 1
ATOM 1466 C C . ARG B 1 35 ? 17.141 -12.828 -1.1 1 97.62 35 ARG B C 1
ATOM 1468 O O . ARG B 1 35 ? 16.609 -13.602 -0.289 1 97.62 35 ARG B O 1
ATOM 1475 N N . GLN B 1 36 ? 16.969 -11.578 -1.104 1 97 36 GLN B N 1
ATOM 1476 C CA . GLN B 1 36 ? 16.109 -10.961 -0.106 1 97 36 GLN B CA 1
ATOM 1477 C C . GLN B 1 36 ? 14.656 -11.398 -0.287 1 97 36 GLN B C 1
ATOM 1479 O O . GLN B 1 36 ? 13.93 -11.602 0.693 1 97 36 GLN B O 1
ATOM 1484 N N . ALA B 1 37 ? 14.297 -11.523 -1.533 1 97.62 37 ALA B N 1
ATOM 1485 C CA . ALA B 1 37 ? 12.945 -11.984 -1.822 1 97.62 37 ALA B CA 1
ATOM 1486 C C . ALA B 1 37 ? 12.734 -13.406 -1.312 1 97.62 37 ALA B C 1
ATOM 1488 O O . ALA B 1 37 ? 11.688 -13.719 -0.736 1 97.62 37 ALA B O 1
ATOM 1489 N N . ALA B 1 38 ? 13.711 -14.258 -1.506 1 98.12 38 ALA B N 1
ATOM 1490 C CA . ALA B 1 38 ? 13.609 -15.633 -1.015 1 98.12 38 ALA B CA 1
ATOM 1491 C C . ALA B 1 38 ? 13.414 -15.656 0.498 1 98.12 38 ALA B C 1
ATOM 1493 O O . ALA B 1 38 ? 12.508 -16.328 0.999 1 98.12 38 ALA B O 1
ATOM 1494 N N . THR B 1 39 ? 14.195 -14.914 1.177 1 97.81 39 THR B N 1
ATOM 1495 C CA . THR B 1 39 ? 14.086 -14.82 2.629 1 97.81 39 THR B CA 1
ATOM 1496 C C . THR B 1 39 ? 12.727 -14.266 3.035 1 97.81 39 THR B C 1
ATOM 1498 O O . THR B 1 39 ? 12.102 -14.766 3.973 1 97.81 39 THR B O 1
ATOM 1501 N N . TRP B 1 40 ? 12.289 -13.258 2.334 1 97.31 40 TRP B N 1
ATOM 1502 C CA . TRP B 1 40 ? 11 -12.625 2.598 1 97.31 40 TRP B CA 1
ATOM 1503 C C . TRP B 1 40 ? 9.867 -13.633 2.461 1 97.31 40 TRP B C 1
ATOM 1505 O O . TRP B 1 40 ? 9 -13.734 3.34 1 97.31 40 TRP B O 1
ATOM 1515 N N . PHE B 1 41 ? 9.898 -14.414 1.399 1 97.75 41 PHE B N 1
ATOM 1516 C CA . PHE B 1 41 ? 8.875 -15.43 1.172 1 97.75 41 PHE B CA 1
ATOM 1517 C C . PHE B 1 41 ? 8.93 -16.5 2.252 1 97.75 41 PHE B C 1
ATOM 1519 O O . PHE B 1 41 ? 7.895 -16.891 2.795 1 97.75 41 PHE B O 1
ATOM 1526 N N . GLU B 1 42 ? 10.086 -16.938 2.576 1 97.69 42 GLU B N 1
ATOM 1527 C CA . GLU B 1 42 ? 10.25 -17.984 3.582 1 97.69 42 GLU B CA 1
ATOM 1528 C C . GLU B 1 42 ? 9.68 -17.562 4.93 1 97.69 42 GLU B C 1
ATOM 1530 O O . GLU B 1 42 ? 8.992 -18.328 5.598 1 97.69 42 GLU B O 1
ATOM 1535 N N . ASP B 1 43 ? 9.922 -16.391 5.25 1 97.31 43 ASP B N 1
ATOM 1536 C CA . ASP B 1 43 ? 9.523 -15.859 6.551 1 97.31 43 ASP B CA 1
ATOM 1537 C C . ASP B 1 43 ? 8.008 -15.711 6.645 1 97.31 43 ASP B C 1
ATOM 1539 O O . ASP B 1 43 ? 7.453 -15.617 7.742 1 97.31 43 ASP B O 1
ATOM 1543 N N . ARG B 1 44 ? 7.324 -15.703 5.477 1 97.56 44 ARG B N 1
ATOM 1544 C CA . ARG B 1 44 ? 5.926 -15.289 5.5 1 97.56 44 ARG B CA 1
ATOM 1545 C C . ARG B 1 44 ? 5.023 -16.375 4.91 1 97.56 44 ARG B C 1
ATOM 1547 O O . ARG B 1 44 ? 3.801 -16.219 4.879 1 97.56 44 ARG B O 1
ATOM 1554 N N . ILE B 1 45 ? 5.617 -17.391 4.5 1 97.19 45 ILE B N 1
ATOM 1555 C CA . ILE B 1 45 ? 4.902 -18.406 3.725 1 97.19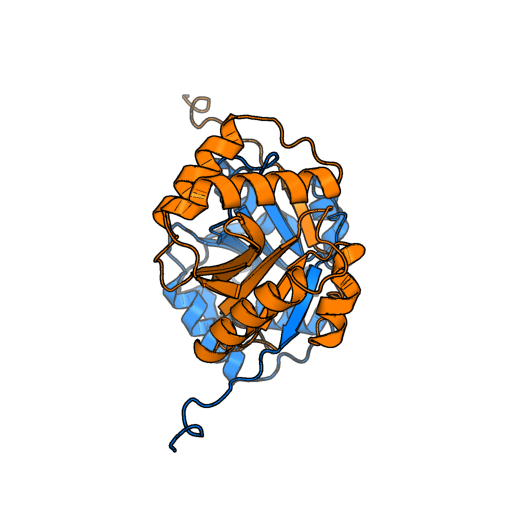 45 ILE B CA 1
ATOM 1556 C C . ILE B 1 45 ? 3.727 -18.938 4.535 1 97.19 45 ILE B C 1
ATOM 1558 O O . ILE B 1 45 ? 2.68 -19.266 3.975 1 97.19 45 ILE B O 1
ATOM 1562 N N . ASP B 1 46 ? 3.785 -18.922 5.898 1 94.81 46 ASP B N 1
ATOM 1563 C CA . ASP B 1 46 ? 2.73 -19.438 6.766 1 94.81 46 ASP B CA 1
ATOM 1564 C C . ASP B 1 46 ? 2.111 -18.328 7.605 1 94.81 46 ASP B C 1
ATOM 1566 O O . ASP B 1 46 ? 1.378 -18.594 8.555 1 94.81 46 ASP B O 1
ATOM 1570 N N . ASP B 1 47 ? 2.484 -17.141 7.32 1 96.81 47 ASP B N 1
ATOM 1571 C CA . ASP B 1 47 ? 1.938 -15.992 8.047 1 96.81 47 ASP B CA 1
ATOM 1572 C C . ASP B 1 47 ? 0.47 -15.766 7.688 1 96.81 47 ASP B C 1
ATOM 1574 O O . ASP B 1 47 ? 0.109 -15.742 6.512 1 96.81 47 ASP B O 1
ATOM 1578 N N . ALA B 1 48 ? -0.387 -15.602 8.664 1 95.81 48 ALA B N 1
ATOM 1579 C CA . ALA B 1 48 ? -1.831 -15.5 8.469 1 95.81 48 ALA B CA 1
ATOM 1580 C C . ALA B 1 48 ? -2.201 -14.211 7.746 1 95.81 48 ALA B C 1
ATOM 1582 O O . ALA B 1 48 ? -3.309 -14.086 7.219 1 95.81 48 ALA B O 1
ATOM 1583 N N . ASP B 1 49 ? -1.314 -13.25 7.688 1 96.62 49 ASP B N 1
ATOM 1584 C CA . ASP B 1 49 ? -1.588 -11.977 7.031 1 96.62 49 ASP B CA 1
ATOM 1585 C C . ASP B 1 49 ? -1.233 -12.039 5.547 1 96.62 49 ASP B C 1
ATOM 1587 O O . ASP B 1 49 ? -1.377 -11.055 4.824 1 96.62 49 ASP B O 1
ATOM 1591 N N . TYR B 1 50 ? -0.769 -13.18 5.145 1 97.94 50 TYR B N 1
ATOM 1592 C CA . TYR B 1 50 ? -0.405 -13.367 3.746 1 97.94 50 TYR B CA 1
ATOM 1593 C C . TYR B 1 50 ? -1.078 -14.609 3.172 1 97.94 50 TYR B C 1
ATOM 1595 O O . TYR B 1 50 ? -1.345 -15.57 3.898 1 97.94 50 TYR B O 1
ATOM 1603 N N . CYS B 1 51 ? -1.373 -14.539 1.911 1 97.88 51 CYS B N 1
ATOM 1604 C CA . CYS B 1 51 ? -1.818 -15.695 1.136 1 97.88 51 CYS B CA 1
ATOM 1605 C C . CYS B 1 51 ? -0.997 -15.844 -0.139 1 97.88 51 CYS B C 1
ATOM 1607 O O . CYS B 1 51 ? -0.988 -14.945 -0.986 1 97.88 51 CYS B O 1
ATOM 1609 N N . PHE B 1 52 ? -0.303 -16.906 -0.178 1 98.38 52 PHE B N 1
ATOM 1610 C CA . PHE B 1 52 ? 0.438 -17.266 -1.38 1 98.38 52 PHE B CA 1
ATOM 1611 C C . PHE B 1 52 ? -0.24 -18.422 -2.104 1 98.38 52 PHE B C 1
ATOM 1613 O O . PHE B 1 52 ? -0.096 -19.594 -1.703 1 98.38 52 PHE B O 1
ATOM 1620 N N . ALA B 1 53 ? -0.942 -18.141 -3.168 1 98.38 53 ALA B N 1
ATOM 1621 C CA . ALA B 1 53 ? -1.612 -19.156 -3.984 1 98.38 53 ALA B CA 1
ATOM 1622 C C . ALA B 1 53 ? -0.808 -19.469 -5.242 1 98.38 53 ALA B C 1
ATOM 1624 O O . ALA B 1 53 ? -0.386 -18.547 -5.957 1 98.38 53 ALA B O 1
ATOM 1625 N N . VAL B 1 54 ? -0.609 -20.766 -5.504 1 98.19 54 VAL B N 1
ATOM 1626 C CA . VAL B 1 54 ? 0.129 -21.156 -6.699 1 98.19 54 VAL B CA 1
ATOM 1627 C C . VAL B 1 54 ? -0.722 -22.109 -7.543 1 98.19 54 VAL B C 1
ATOM 1629 O O . VAL B 1 54 ? -1.622 -22.766 -7.027 1 98.19 54 VAL B O 1
ATOM 1632 N N . VAL B 1 55 ? -0.48 -22.062 -8.828 1 97.56 55 VAL B N 1
ATOM 1633 C CA . VAL B 1 55 ? -1.035 -23.016 -9.773 1 97.56 55 VAL B CA 1
ATOM 1634 C C . VAL B 1 55 ? 0.061 -23.969 -10.242 1 97.56 55 VAL B C 1
ATOM 1636 O O . VAL B 1 55 ? 1.099 -23.531 -10.742 1 97.56 55 VAL B O 1
ATOM 1639 N N . GLU B 1 56 ? -0.206 -25.188 -10 1 95.94 56 GLU B N 1
ATOM 1640 C CA . GLU B 1 56 ? 0.733 -26.234 -10.406 1 95.94 56 GLU B CA 1
ATOM 1641 C C . GLU B 1 56 ? 0.218 -27 -11.617 1 95.94 56 GLU B C 1
ATOM 1643 O O . GLU B 1 56 ? -0.941 -27.422 -11.648 1 95.94 56 GLU B O 1
ATOM 1648 N N . VAL B 1 57 ? 1.021 -27.078 -12.656 1 93.69 57 VAL B N 1
ATOM 1649 C CA . VAL B 1 57 ? 0.754 -27.875 -13.844 1 93.69 57 VAL B CA 1
ATOM 1650 C C . VAL B 1 57 ? 1.899 -28.859 -14.078 1 93.69 57 VAL B C 1
ATOM 1652 O O . VAL B 1 57 ? 3.057 -28.453 -14.219 1 93.69 57 VAL B O 1
ATOM 1655 N N . ASP B 1 58 ? 1.571 -30.141 -14.094 1 92.81 58 ASP B N 1
ATOM 1656 C CA . ASP B 1 58 ? 2.551 -31.188 -14.336 1 92.81 58 ASP B CA 1
ATOM 1657 C C . ASP B 1 58 ? 3.73 -31.078 -13.375 1 92.81 58 ASP B C 1
ATOM 1659 O O . ASP B 1 58 ? 4.887 -31.141 -13.789 1 92.81 58 ASP B O 1
ATOM 1663 N N . GLY B 1 59 ? 3.459 -30.719 -12.141 1 92.75 59 GLY B N 1
ATOM 1664 C CA . GLY B 1 59 ? 4.449 -30.688 -11.078 1 92.75 59 GLY B CA 1
ATOM 1665 C C . GLY B 1 59 ? 5.238 -29.391 -11.031 1 92.75 59 GLY B C 1
ATOM 1666 O O . GLY B 1 59 ? 6.152 -29.25 -10.211 1 92.75 59 GLY B O 1
ATOM 1667 N N . ARG B 1 60 ? 4.867 -28.469 -11.891 1 93.31 60 ARG B N 1
ATOM 1668 C CA . ARG B 1 60 ? 5.582 -27.203 -11.938 1 93.31 60 ARG B CA 1
ATOM 1669 C C . ARG B 1 60 ? 4.656 -26.031 -11.586 1 93.31 60 ARG B C 1
ATOM 1671 O O . ARG B 1 60 ? 3.516 -25.984 -12.055 1 93.31 60 ARG B O 1
ATOM 1678 N N . VAL B 1 61 ? 5.199 -25.141 -10.773 1 95.88 61 VAL B N 1
ATOM 1679 C CA . VAL B 1 61 ? 4.461 -23.922 -10.484 1 95.88 61 VAL B CA 1
ATOM 1680 C C . VAL B 1 61 ? 4.543 -22.969 -11.672 1 95.88 61 VAL B C 1
ATOM 1682 O O . VAL B 1 61 ? 5.633 -22.562 -12.086 1 95.88 61 VAL B O 1
ATOM 1685 N N . VAL B 1 62 ? 3.375 -22.562 -12.234 1 94.69 62 VAL B N 1
ATOM 1686 C CA . VAL B 1 62 ? 3.381 -21.797 -13.469 1 94.69 62 VAL B CA 1
ATOM 1687 C C . VAL B 1 62 ? 2.76 -20.422 -13.227 1 94.69 62 VAL B C 1
ATOM 1689 O O . VAL B 1 62 ? 2.852 -19.531 -14.078 1 94.69 62 VAL B O 1
ATOM 1692 N N . SER B 1 63 ? 2.113 -20.203 -12.102 1 95.88 63 SER B N 1
ATOM 1693 C CA . SER B 1 63 ? 1.471 -18.938 -11.75 1 95.88 63 SER B CA 1
ATOM 1694 C C . SER B 1 63 ? 1.372 -18.781 -10.234 1 95.88 63 SER B C 1
ATOM 1696 O O . SER B 1 63 ? 1.399 -19.766 -9.492 1 95.88 63 SER B O 1
ATOM 1698 N N . CYS B 1 64 ? 1.341 -17.547 -9.828 1 96.94 64 CYS B N 1
ATOM 1699 C CA . CYS B 1 64 ? 1.167 -17.266 -8.406 1 96.94 64 CYS B CA 1
ATOM 1700 C C . CYS B 1 64 ? 0.422 -15.953 -8.203 1 96.94 64 CYS B C 1
ATOM 1702 O O . CYS B 1 64 ? 0.539 -15.031 -9.016 1 96.94 64 CYS B O 1
ATOM 1704 N N . ALA B 1 65 ? -0.365 -15.914 -7.219 1 96.94 65 ALA B N 1
ATOM 1705 C CA . ALA B 1 65 ? -0.924 -14.68 -6.668 1 96.94 65 ALA B CA 1
ATOM 1706 C C . ALA B 1 65 ? -0.578 -14.531 -5.191 1 96.94 65 ALA B C 1
ATOM 1708 O O . ALA B 1 65 ? -0.594 -15.508 -4.441 1 96.94 65 ALA B O 1
ATOM 1709 N N . VAL B 1 66 ? -0.234 -13.336 -4.852 1 97.56 66 VAL B N 1
ATOM 1710 C CA . VAL B 1 66 ? 0.103 -13.023 -3.465 1 97.56 66 VAL B CA 1
ATOM 1711 C C . VAL B 1 66 ? -0.86 -11.969 -2.924 1 97.56 66 VAL B C 1
ATOM 1713 O O . VAL B 1 66 ? -1.093 -10.945 -3.566 1 97.56 66 VAL B O 1
ATOM 1716 N N . GLY B 1 67 ? -1.457 -12.266 -1.827 1 97.38 67 GLY B N 1
ATOM 1717 C CA . GLY B 1 67 ? -2.215 -11.297 -1.05 1 97.38 67 GLY B CA 1
ATOM 1718 C C . GLY B 1 67 ? -1.54 -10.922 0.254 1 97.38 67 GLY B C 1
ATOM 1719 O O . GLY B 1 67 ? -1.098 -11.789 1.006 1 97.38 67 GLY B O 1
ATOM 1720 N N . ALA B 1 68 ? -1.4 -9.68 0.487 1 97.25 68 ALA B N 1
ATOM 1721 C CA . ALA B 1 68 ? -0.803 -9.164 1.718 1 97.25 68 ALA B CA 1
ATOM 1722 C C . ALA B 1 68 ? -1.749 -8.203 2.428 1 97.25 68 ALA B C 1
ATOM 1724 O O . ALA B 1 68 ? -2.123 -7.164 1.871 1 97.25 68 ALA B O 1
ATOM 1725 N N . VAL B 1 69 ? -2.111 -8.555 3.643 1 96.12 69 VAL B N 1
ATOM 1726 C CA . VAL B 1 69 ? -2.92 -7.648 4.445 1 96.12 69 VAL B CA 1
ATOM 1727 C C . VAL B 1 69 ? -2.084 -6.441 4.859 1 96.12 69 VAL B C 1
ATOM 1729 O O . VAL B 1 69 ? -0.937 -6.59 5.289 1 96.12 69 VAL B O 1
ATOM 1732 N N . ARG B 1 70 ? -2.654 -5.27 4.668 1 94.69 70 ARG B N 1
ATOM 1733 C CA . ARG B 1 70 ? -1.98 -4.027 5.035 1 94.69 70 ARG B CA 1
ATOM 1734 C C . ARG B 1 70 ? -2.805 -3.23 6.039 1 94.69 70 ARG B C 1
ATOM 1736 O O . ARG B 1 70 ? -4.035 -3.188 5.945 1 94.69 70 ARG B O 1
ATOM 1743 N N . ASP B 1 71 ? -2.027 -2.672 6.977 1 93.31 71 ASP B N 1
ATOM 1744 C CA . ASP B 1 71 ? -2.645 -1.67 7.844 1 93.31 71 ASP B CA 1
ATOM 1745 C C . ASP B 1 71 ? -2.852 -0.354 7.098 1 93.31 71 ASP B C 1
ATOM 1747 O O . ASP B 1 71 ? -1.961 0.107 6.379 1 93.31 71 ASP B O 1
ATOM 1751 N N . ALA B 1 72 ? -4.023 0.154 7.195 1 90 72 ALA B N 1
ATOM 1752 C CA . ALA B 1 72 ? -4.367 1.432 6.574 1 90 72 ALA B CA 1
ATOM 1753 C C . ALA B 1 72 ? -5.312 2.236 7.465 1 90 72 ALA B C 1
ATOM 1755 O O . ALA B 1 72 ? -6.152 1.666 8.164 1 90 72 ALA B O 1
ATOM 1756 N N . ALA B 1 73 ? -5.133 3.539 7.352 1 92.94 73 ALA B N 1
ATOM 1757 C CA . ALA B 1 73 ? -6.066 4.375 8.102 1 92.94 73 ALA B CA 1
ATOM 1758 C C . ALA B 1 73 ? -7.492 4.195 7.59 1 92.94 73 ALA B C 1
ATOM 1760 O O . ALA B 1 73 ? -7.723 4.133 6.379 1 92.94 73 ALA B O 1
ATOM 1761 N N . PRO B 1 74 ? -8.445 4.145 8.523 1 94.56 74 PRO B N 1
ATOM 1762 C CA . PRO B 1 74 ? -9.852 4.059 8.109 1 94.56 74 PRO B CA 1
ATOM 1763 C C . PRO B 1 74 ? -10.273 5.207 7.199 1 94.56 74 PRO B C 1
ATOM 1765 O O . PRO B 1 74 ? -9.734 6.316 7.305 1 94.56 74 PRO B O 1
ATOM 1768 N N . SER B 1 75 ? -11.172 4.883 6.305 1 93.38 75 SER B N 1
ATOM 1769 C CA . SER B 1 75 ? -11.727 5.82 5.332 1 93.38 75 SER B CA 1
ATOM 1770 C C . SER B 1 75 ? -13.227 5.617 5.168 1 93.38 75 SER B C 1
ATOM 1772 O O . SER B 1 75 ? -13.789 4.625 5.645 1 93.38 75 SER B O 1
ATOM 1774 N N . PRO B 1 76 ? -13.875 6.566 4.48 1 92.12 76 PRO B N 1
ATOM 1775 C CA . PRO B 1 76 ? -15.305 6.379 4.234 1 92.12 76 PRO B CA 1
ATOM 1776 C C . PRO B 1 76 ? -15.609 5.094 3.467 1 92.12 76 PRO B C 1
ATOM 1778 O O . PRO B 1 76 ? -16.609 4.426 3.746 1 92.12 76 PRO B O 1
ATOM 1781 N N . SER B 1 77 ? -14.734 4.699 2.594 1 86.25 77 SER B N 1
ATOM 1782 C CA . SER B 1 77 ? -14.984 3.516 1.775 1 86.25 77 SER B CA 1
ATOM 1783 C C . SER B 1 77 ? -14.422 2.26 2.434 1 86.25 77 SER B C 1
ATOM 1785 O O . SER B 1 77 ? -14.734 1.143 2.018 1 86.25 77 SER B O 1
ATOM 1787 N N . ALA B 1 78 ? -13.602 2.389 3.398 1 89 78 ALA B N 1
ATOM 1788 C CA . ALA B 1 78 ? -13.016 1.297 4.172 1 89 78 ALA B CA 1
ATOM 1789 C C . ALA B 1 78 ? -12.961 1.644 5.656 1 89 78 ALA B C 1
ATOM 1791 O O . ALA B 1 78 ? -11.883 1.9 6.199 1 89 78 ALA B O 1
ATOM 1792 N N . PRO B 1 79 ? -13.992 1.529 6.309 1 89.62 79 PRO B N 1
ATOM 1793 C CA . PRO B 1 79 ? -14.102 2.066 7.668 1 89.62 79 PRO B CA 1
ATOM 1794 C C . PRO B 1 79 ? -13.281 1.273 8.68 1 89.62 79 PRO B C 1
ATOM 1796 O O . PRO B 1 79 ? -12.977 1.776 9.766 1 89.62 79 PRO B O 1
ATOM 1799 N N . HIS B 1 80 ? -12.789 0.117 8.359 1 86.5 80 HIS B N 1
ATOM 1800 C CA . HIS B 1 80 ? -12.086 -0.691 9.352 1 86.5 80 HIS B CA 1
ATOM 1801 C C . HIS B 1 80 ? -10.578 -0.578 9.188 1 86.5 80 HIS B C 1
ATOM 1803 O O . HIS B 1 80 ? -9.82 -1.144 9.984 1 86.5 80 HIS B O 1
ATOM 1809 N N . GLY B 1 81 ? -9.984 0.117 8.188 1 86.94 81 GLY B N 1
ATOM 1810 C CA . GLY B 1 81 ? -8.586 0.515 8.086 1 86.94 81 GLY B CA 1
ATOM 1811 C C . GLY B 1 81 ? -7.68 -0.598 7.594 1 86.94 81 GLY B C 1
ATOM 1812 O O . GLY B 1 81 ? -6.469 -0.567 7.82 1 86.94 81 GLY B O 1
ATOM 1813 N N . ARG B 1 82 ? -8.086 -1.622 6.883 1 90.44 82 ARG B N 1
ATOM 1814 C CA . ARG B 1 82 ? -7.289 -2.705 6.32 1 90.44 82 ARG B CA 1
ATOM 1815 C C . ARG B 1 82 ? -7.613 -2.914 4.844 1 90.44 82 ARG B C 1
ATOM 1817 O O . ARG B 1 82 ? -8.75 -2.701 4.418 1 90.44 82 ARG B O 1
ATOM 1824 N N . ASP B 1 83 ? -6.547 -3.154 4.203 1 94.06 83 ASP B N 1
ATOM 1825 C CA . ASP B 1 83 ? -6.766 -3.578 2.822 1 94.06 83 ASP B CA 1
ATOM 1826 C C . ASP B 1 83 ? -5.816 -4.715 2.443 1 94.06 83 ASP B C 1
ATOM 1828 O O . ASP B 1 83 ? -5.016 -5.164 3.266 1 94.06 83 ASP B O 1
ATOM 1832 N N . VAL B 1 84 ? -6.043 -5.324 1.318 1 95.88 84 VAL B N 1
ATOM 1833 C CA . VAL B 1 84 ? -5.164 -6.371 0.809 1 95.88 84 VAL B CA 1
ATOM 1834 C C . VAL B 1 84 ? -4.512 -5.914 -0.494 1 95.88 84 VAL B C 1
ATOM 1836 O O . VAL B 1 84 ? -5.199 -5.445 -1.407 1 95.88 84 VAL B O 1
ATOM 1839 N N . LEU B 1 85 ? -3.238 -5.953 -0.503 1 96.06 85 LEU B N 1
ATOM 1840 C CA . LEU B 1 85 ? -2.5 -5.758 -1.747 1 96.06 85 LEU B CA 1
ATOM 1841 C C . LEU B 1 85 ? -2.314 -7.082 -2.482 1 96.06 85 LEU B C 1
ATOM 1843 O O . LEU B 1 85 ? -1.871 -8.07 -1.891 1 96.06 85 LEU B O 1
ATOM 1847 N N . ILE B 1 86 ? -2.619 -7.066 -3.729 1 95.94 86 ILE B N 1
ATOM 1848 C CA . ILE B 1 86 ? -2.553 -8.297 -4.512 1 95.94 86 ILE B CA 1
ATOM 1849 C C . ILE B 1 86 ? -1.519 -8.141 -5.625 1 95.94 86 ILE B C 1
ATOM 1851 O O . ILE B 1 86 ? -1.467 -7.109 -6.297 1 95.94 86 ILE B O 1
ATOM 1855 N N . SER B 1 87 ? -0.656 -9.078 -5.734 1 94.25 87 SER B N 1
ATOM 1856 C CA . SER B 1 87 ? 0.231 -9.258 -6.879 1 94.25 87 SER B CA 1
ATOM 1857 C C . SER B 1 87 ? -0.051 -10.57 -7.594 1 94.25 87 SER B C 1
ATOM 1859 O O . SER B 1 87 ? -0.288 -11.594 -6.949 1 94.25 87 SER B O 1
ATOM 1861 N N . ASN B 1 88 ? -0.115 -10.477 -8.844 1 92.06 88 ASN B N 1
ATOM 1862 C CA . ASN B 1 88 ? -0.477 -11.609 -9.688 1 92.06 88 ASN B CA 1
ATOM 1863 C C . ASN B 1 88 ? 0.476 -11.758 -10.867 1 92.06 88 ASN B C 1
ATOM 1865 O O . ASN B 1 88 ? 0.757 -10.789 -11.57 1 92.06 88 ASN B O 1
ATOM 1869 N N . VAL B 1 89 ? 1.006 -12.984 -11.047 1 89.19 89 VAL B N 1
ATOM 1870 C CA . VAL B 1 89 ? 1.911 -13.203 -12.164 1 89.19 89 VAL B CA 1
ATOM 1871 C C . VAL B 1 89 ? 1.687 -14.602 -12.742 1 89.19 89 VAL B C 1
ATOM 1873 O O . VAL B 1 89 ? 1.415 -15.547 -12 1 89.19 89 VAL B O 1
ATOM 1876 N N . CYS B 1 90 ? 1.672 -14.633 -14.031 1 85.44 90 CYS B N 1
ATOM 1877 C CA . CYS B 1 90 ? 1.658 -15.875 -14.797 1 85.44 90 CYS B CA 1
ATOM 1878 C C . CYS B 1 90 ? 2.781 -15.891 -15.828 1 85.44 90 CYS B C 1
ATOM 1880 O O . CYS B 1 90 ? 3.07 -14.875 -16.453 1 85.44 90 CYS B O 1
ATOM 1882 N N . THR B 1 91 ? 3.432 -17.016 -15.891 1 78.38 91 THR B N 1
ATOM 1883 C CA . THR B 1 91 ? 4.488 -17.156 -16.891 1 78.38 91 THR B CA 1
ATOM 1884 C C . THR B 1 91 ? 3.938 -16.953 -18.297 1 78.38 91 THR B C 1
ATOM 1886 O O . THR B 1 91 ? 2.773 -17.25 -18.562 1 78.38 91 THR B O 1
ATOM 1889 N N . ALA B 1 92 ? 4.84 -16.422 -19.078 1 73.19 92 ALA B N 1
ATOM 1890 C CA . ALA B 1 92 ? 4.457 -16.094 -20.453 1 73.19 92 ALA B CA 1
ATOM 1891 C C . ALA B 1 92 ? 3.957 -17.344 -21.188 1 73.19 92 ALA B C 1
ATOM 1893 O O . ALA B 1 92 ? 2.996 -17.281 -21.953 1 73.19 92 ALA B O 1
ATOM 1894 N N . ASP B 1 93 ? 4.578 -18.406 -20.922 1 73.06 93 ASP B N 1
ATOM 1895 C CA . ASP B 1 93 ? 4.27 -19.641 -21.641 1 73.06 93 ASP B CA 1
ATOM 1896 C C . ASP B 1 93 ? 2.922 -20.203 -21.203 1 73.06 93 ASP B C 1
ATOM 1898 O O . ASP B 1 93 ? 2.369 -21.094 -21.875 1 73.06 93 ASP B O 1
ATOM 1902 N N . SER B 1 94 ? 2.408 -19.656 -20.219 1 71.88 94 SER B N 1
ATOM 1903 C CA . SER B 1 94 ? 1.173 -20.219 -19.672 1 71.88 94 SER B CA 1
ATOM 1904 C C . SER B 1 94 ? 0.041 -19.188 -19.719 1 71.88 94 SER B C 1
ATOM 1906 O O . SER B 1 94 ? -0.997 -19.391 -19.078 1 71.88 94 SER B O 1
ATOM 1908 N N . ARG B 1 95 ? 0.316 -18.219 -20.453 1 72.12 95 ARG B N 1
ATOM 1909 C CA . ARG B 1 95 ? -0.713 -17.188 -20.547 1 72.12 95 ARG B CA 1
ATOM 1910 C C . ARG B 1 95 ? -1.881 -17.656 -21.406 1 72.12 95 ARG B C 1
ATOM 1912 O O . ARG B 1 95 ? -1.721 -18.547 -22.25 1 72.12 95 ARG B O 1
ATOM 1919 N N . GLY B 1 96 ? -2.998 -17.219 -21.094 1 75.38 96 GLY B N 1
ATOM 1920 C CA . GLY B 1 96 ? -4.195 -17.516 -21.875 1 75.38 96 GLY B CA 1
ATOM 1921 C C . GLY B 1 96 ? -4.848 -18.828 -21.484 1 75.38 96 GLY B C 1
ATOM 1922 O O . GLY B 1 96 ? -5.719 -19.328 -22.188 1 75.38 96 GLY B O 1
ATOM 1923 N N . ARG B 1 97 ? -4.398 -19.438 -20.391 1 82.44 97 ARG B N 1
ATOM 1924 C CA . ARG B 1 97 ? -4.941 -20.719 -19.953 1 82.44 97 ARG B CA 1
ATOM 1925 C C . ARG B 1 97 ? -5.734 -20.562 -18.656 1 82.44 97 ARG B C 1
ATOM 1927 O O . ARG B 1 97 ? -6.184 -21.547 -18.078 1 82.44 97 ARG B O 1
ATOM 1934 N N . GLY B 1 98 ? -5.801 -19.391 -18.156 1 89.75 98 GLY B N 1
ATOM 1935 C CA . GLY B 1 98 ? -6.625 -19.125 -16.984 1 89.75 98 GLY B CA 1
ATOM 1936 C C . GLY B 1 98 ? -5.887 -19.328 -15.68 1 89.75 98 GLY B C 1
ATOM 1937 O O . GLY B 1 98 ? -6.492 -19.25 -14.609 1 89.75 98 GLY B O 1
ATOM 1938 N N . HIS B 1 99 ? -4.602 -19.609 -15.75 1 92.62 99 HIS B N 1
ATOM 1939 C CA . HIS B 1 99 ? -3.836 -19.906 -14.539 1 92.62 99 HIS B CA 1
ATOM 1940 C C . HIS B 1 99 ? -3.719 -18.672 -13.656 1 92.62 99 HIS B C 1
ATOM 1942 O O . HIS B 1 99 ? -3.877 -18.75 -12.438 1 92.62 99 HIS B O 1
ATOM 1948 N N . GLY B 1 100 ? -3.492 -17.5 -14.258 1 92.94 100 GLY B N 1
ATOM 1949 C CA . GLY B 1 100 ? -3.436 -16.266 -13.492 1 92.94 100 GLY B CA 1
ATOM 1950 C C . GLY B 1 100 ? -4.734 -15.945 -12.773 1 92.94 100 GLY B C 1
ATOM 1951 O O . GLY B 1 100 ? -4.723 -15.555 -11.609 1 92.94 100 GLY B O 1
ATOM 1952 N N . GLU B 1 101 ? -5.754 -16.203 -13.492 1 93.56 101 GLU B N 1
ATOM 1953 C CA . GLU B 1 101 ? -7.074 -15.945 -12.922 1 93.56 101 GLU B CA 1
ATOM 1954 C C . GLU B 1 101 ? -7.363 -16.906 -11.766 1 93.56 101 GLU B C 1
ATOM 1956 O O . GLU B 1 101 ? -7.926 -16.5 -10.742 1 93.56 101 GLU B O 1
ATOM 1961 N N . ALA B 1 102 ? -7.012 -18.125 -11.898 1 95.12 102 ALA B N 1
ATOM 1962 C CA . ALA B 1 102 ? -7.258 -19.125 -10.867 1 95.12 102 ALA B CA 1
ATOM 1963 C C . ALA B 1 102 ? -6.52 -18.766 -9.578 1 95.12 102 ALA B C 1
ATOM 1965 O O . ALA B 1 102 ? -7.09 -18.844 -8.484 1 95.12 102 ALA B O 1
ATOM 1966 N N . ALA B 1 103 ? -5.246 -18.406 -9.688 1 96.56 103 ALA B N 1
ATOM 1967 C CA . ALA B 1 103 ? -4.469 -18 -8.516 1 96.56 103 ALA B CA 1
ATOM 1968 C C . ALA B 1 103 ? -5.047 -16.75 -7.883 1 96.56 103 ALA B C 1
ATOM 1970 O O . ALA B 1 103 ? -5.176 -16.656 -6.66 1 96.56 103 ALA B O 1
ATOM 1971 N N . PHE B 1 104 ? -5.402 -15.812 -8.742 1 95.5 104 PHE B N 1
ATOM 1972 C CA . PHE B 1 104 ? -5.996 -14.555 -8.305 1 95.5 104 PHE B CA 1
ATOM 1973 C C . PHE B 1 104 ? -7.273 -14.805 -7.508 1 95.5 104 PHE B C 1
ATOM 1975 O O . PHE B 1 104 ? -7.453 -14.258 -6.418 1 95.5 104 PHE B O 1
ATOM 1982 N N . GLU B 1 105 ? -8.117 -15.641 -7.934 1 95.44 105 GLU B N 1
ATOM 1983 C CA . GLU B 1 105 ? -9.383 -15.938 -7.285 1 95.44 105 GLU B CA 1
ATOM 1984 C C . GLU B 1 105 ? -9.164 -16.578 -5.918 1 95.44 105 GLU B C 1
ATOM 1986 O O . GLU B 1 105 ? -9.945 -16.359 -4.988 1 95.44 105 GLU B O 1
ATOM 1991 N N . ALA B 1 106 ? -8.18 -17.406 -5.836 1 96.81 106 ALA B N 1
ATOM 1992 C CA . ALA B 1 106 ? -7.855 -18.016 -4.551 1 96.81 106 ALA B CA 1
ATOM 1993 C C . ALA B 1 106 ? -7.516 -16.953 -3.508 1 96.81 106 ALA B C 1
ATOM 1995 O O . ALA B 1 106 ? -7.961 -17.047 -2.359 1 96.81 106 ALA B O 1
ATOM 1996 N N . VAL B 1 107 ? -6.754 -15.922 -3.893 1 96.88 107 VAL B N 1
ATOM 1997 C CA . VAL B 1 107 ? -6.371 -14.852 -2.982 1 96.88 107 VAL B CA 1
ATOM 1998 C C . VAL B 1 107 ? -7.594 -14 -2.641 1 96.88 107 VAL B C 1
ATOM 2000 O O . VAL B 1 107 ? -7.773 -13.594 -1.491 1 96.88 107 VAL B O 1
ATOM 2003 N N . MET B 1 108 ? -8.422 -13.773 -3.629 1 95.12 108 MET B N 1
ATOM 2004 C CA . MET B 1 108 ? -9.648 -13.008 -3.404 1 95.12 108 MET B CA 1
ATOM 2005 C C . MET B 1 108 ? -10.555 -13.711 -2.398 1 95.12 108 MET B C 1
ATOM 2007 O O . MET B 1 108 ? -11.117 -13.07 -1.508 1 95.12 108 MET B O 1
ATOM 2011 N N . SER B 1 109 ? -10.703 -14.992 -2.562 1 94.25 109 SER B N 1
ATOM 2012 C CA . SER B 1 109 ? -11.508 -15.781 -1.638 1 94.25 109 SER B CA 1
ATOM 2013 C C . SER B 1 109 ? -10.945 -15.719 -0.222 1 94.25 109 SER B C 1
ATOM 2015 O O . SER B 1 109 ? -11.695 -15.547 0.742 1 94.25 109 SER B O 1
ATOM 2017 N N . TRP B 1 110 ? -9.656 -15.859 -0.101 1 95.56 110 TRP B N 1
ATOM 2018 C CA . TRP B 1 110 ? -8.961 -15.75 1.175 1 95.56 110 TRP B CA 1
ATOM 2019 C C . TRP B 1 110 ? -9.227 -14.398 1.826 1 95.56 110 TRP B C 1
ATOM 2021 O O . TRP B 1 110 ? -9.594 -14.328 3 1 95.56 110 TRP B O 1
ATOM 2031 N N . ALA B 1 111 ? -9.062 -13.312 1.076 1 94.69 111 ALA B N 1
ATOM 2032 C CA . ALA B 1 111 ? -9.258 -11.961 1.592 1 94.69 111 ALA B CA 1
ATOM 2033 C C . ALA B 1 111 ? -10.688 -11.758 2.08 1 94.69 111 ALA B C 1
ATOM 2035 O O . ALA B 1 111 ? -10.914 -11.141 3.123 1 94.69 111 ALA B O 1
ATOM 2036 N N . GLY B 1 112 ? -11.609 -12.258 1.331 1 91 112 GLY B N 1
ATOM 2037 C CA . GLY B 1 112 ? -13.008 -12.156 1.711 1 91 112 GLY B CA 1
ATOM 2038 C C . GLY B 1 112 ? -13.312 -12.805 3.045 1 91 112 GLY B C 1
ATOM 2039 O O . GLY B 1 112 ? -14.117 -12.289 3.828 1 91 112 GLY B O 1
ATOM 2040 N N . ARG B 1 113 ? -12.664 -13.852 3.363 1 91.88 113 ARG B N 1
ATOM 2041 C CA . ARG B 1 113 ? -12.891 -14.602 4.594 1 91.88 113 ARG B CA 1
ATOM 2042 C C . ARG B 1 113 ? -12.312 -13.859 5.797 1 91.88 113 ARG B C 1
ATOM 2044 O O . ARG B 1 113 ? -12.719 -14.109 6.938 1 91.88 113 ARG B O 1
ATOM 2051 N N . LEU B 1 114 ? -11.336 -13.023 5.586 1 91.44 114 LEU B N 1
ATOM 2052 C CA . LEU B 1 114 ? -10.711 -12.266 6.672 1 91.44 114 LEU B CA 1
ATOM 2053 C C . LEU B 1 114 ? -11.562 -11.062 7.059 1 91.44 114 LEU B C 1
ATOM 2055 O O . LEU B 1 114 ? -11.289 -10.398 8.062 1 91.44 114 LEU B O 1
ATOM 2059 N N . GLY B 1 115 ? -12.547 -10.719 6.285 1 87.25 115 GLY B N 1
ATOM 2060 C CA . GLY B 1 115 ? -13.375 -9.555 6.574 1 87.25 115 GLY B CA 1
ATOM 2061 C C . GLY B 1 115 ? -12.766 -8.258 6.09 1 87.25 115 GLY B C 1
ATOM 2062 O O . GLY B 1 115 ? -13.109 -7.18 6.586 1 87.25 115 GLY B O 1
ATOM 2063 N N . ILE B 1 116 ? -11.789 -8.305 5.258 1 89.25 116 ILE B N 1
ATOM 2064 C CA . ILE B 1 116 ? -11.195 -7.121 4.652 1 89.25 116 ILE B CA 1
ATOM 2065 C C . ILE B 1 116 ? -12.133 -6.547 3.598 1 89.25 116 ILE B C 1
ATOM 2067 O O . ILE B 1 116 ? -12.742 -7.297 2.828 1 89.25 116 ILE B O 1
ATOM 2071 N N . SER B 1 117 ? -12.18 -5.215 3.529 1 88.19 117 SER B N 1
ATOM 2072 C CA . SER B 1 117 ? -13.242 -4.605 2.736 1 88.19 117 SER B CA 1
ATOM 2073 C C . SER B 1 117 ? -12.711 -4.078 1.409 1 88.19 117 SER B C 1
ATOM 2075 O O . SER B 1 117 ? -13.484 -3.715 0.523 1 88.19 117 SER B O 1
ATOM 2077 N N . ARG B 1 118 ? -11.383 -4.094 1.25 1 93.88 118 ARG B N 1
ATOM 2078 C CA . ARG B 1 118 ? -10.836 -3.488 0.04 1 93.88 118 ARG B CA 1
ATOM 2079 C C . ARG B 1 118 ? -9.609 -4.25 -0.447 1 93.88 118 ARG B C 1
ATOM 2081 O O . ARG B 1 118 ? -8.789 -4.688 0.358 1 93.88 118 ARG B O 1
ATOM 2088 N N . ALA B 1 119 ? -9.523 -4.387 -1.744 1 95.56 119 ALA B N 1
ATOM 2089 C CA . ALA B 1 119 ? -8.344 -4.93 -2.404 1 95.56 119 ALA B CA 1
ATOM 2090 C C . ALA B 1 119 ? -7.734 -3.916 -3.369 1 95.56 119 ALA B C 1
ATOM 2092 O O . ALA B 1 119 ? -8.461 -3.133 -3.99 1 95.56 119 ALA B O 1
ATOM 2093 N N . GLU B 1 120 ? -6.477 -3.932 -3.412 1 94.81 120 GLU B N 1
ATOM 2094 C CA . GLU B 1 120 ? -5.73 -3.055 -4.312 1 94.81 120 GLU B CA 1
ATOM 2095 C C . GLU B 1 120 ? -4.676 -3.834 -5.09 1 94.81 120 GLU B C 1
ATOM 2097 O O . GLU B 1 120 ? -4.102 -4.797 -4.578 1 94.81 120 GLU B O 1
ATOM 2102 N N . LEU B 1 121 ? -4.391 -3.473 -6.297 1 94.31 121 LEU B N 1
ATOM 2103 C CA . LEU B 1 121 ? -3.311 -4.035 -7.098 1 94.31 121 LEU B CA 1
ATOM 2104 C C . LEU B 1 121 ? -2.816 -3.025 -8.133 1 94.31 121 LEU B C 1
ATOM 2106 O O . LEU B 1 121 ? -3.424 -1.968 -8.312 1 94.31 121 LEU B O 1
ATOM 2110 N N . MET B 1 122 ? -1.665 -3.299 -8.664 1 88.56 122 MET B N 1
ATOM 2111 C CA . MET B 1 122 ? -1.137 -2.57 -9.812 1 88.56 122 MET B CA 1
ATOM 2112 C C . MET B 1 122 ? -1.281 -3.393 -11.086 1 88.56 122 MET B C 1
ATOM 2114 O O . MET B 1 122 ? -0.689 -4.465 -11.211 1 88.56 122 MET B O 1
ATOM 2118 N N . ALA B 1 123 ? -2.041 -2.885 -11.992 1 85.94 123 ALA B N 1
ATOM 2119 C CA . ALA B 1 123 ? -2.441 -3.709 -13.133 1 85.94 123 ALA B CA 1
ATOM 2120 C C . ALA B 1 123 ? -1.523 -3.477 -14.328 1 85.94 123 ALA B C 1
ATOM 2122 O O . ALA B 1 123 ? -1.295 -2.332 -14.734 1 85.94 123 ALA B O 1
ATOM 2123 N N . THR B 1 124 ? -0.974 -4.609 -14.82 1 80.12 124 THR B N 1
ATOM 2124 C CA . THR B 1 124 ? -0.419 -4.59 -16.172 1 80.12 124 THR B CA 1
ATOM 2125 C C . THR B 1 124 ? -1.523 -4.742 -17.219 1 80.12 124 THR B C 1
ATOM 2127 O O . THR B 1 124 ? -2.646 -5.133 -16.891 1 80.12 124 THR B O 1
ATOM 2130 N N . ALA B 1 125 ? -1.232 -4.43 -18.453 1 76.88 125 ALA B N 1
ATOM 2131 C CA . ALA B 1 125 ? -2.213 -4.512 -19.531 1 76.88 125 ALA B CA 1
ATOM 2132 C C . ALA B 1 125 ? -2.727 -5.938 -19.688 1 76.88 125 ALA B C 1
ATOM 2134 O O . ALA B 1 125 ? -3.914 -6.152 -19.953 1 76.88 125 ALA B O 1
ATOM 2135 N N . SER B 1 126 ? -1.871 -6.895 -19.469 1 76 126 SER B N 1
ATOM 2136 C CA . SER B 1 126 ? -2.225 -8.289 -19.703 1 76 126 SER B CA 1
ATOM 2137 C C . SER B 1 126 ? -3.199 -8.797 -18.641 1 76 126 SER B C 1
ATOM 2139 O O . SER B 1 126 ? -4.012 -9.688 -18.922 1 76 126 SER B O 1
ATOM 2141 N N . GLY B 1 127 ? -3.219 -8.219 -17.438 1 83.06 127 GLY B N 1
ATOM 2142 C CA . GLY B 1 127 ? -4.055 -8.703 -16.359 1 83.06 127 GLY B CA 1
ATOM 2143 C C . GLY B 1 127 ? -5.305 -7.871 -16.141 1 83.06 127 GLY B C 1
ATOM 2144 O O . GLY B 1 127 ? -6.207 -8.273 -15.406 1 83.06 127 GLY B O 1
ATOM 2145 N N . ARG B 1 128 ? -5.43 -6.816 -16.859 1 87.25 128 ARG B N 1
ATOM 2146 C CA . ARG B 1 128 ? -6.441 -5.805 -16.578 1 87.25 128 ARG B CA 1
ATOM 2147 C C . ARG B 1 128 ? -7.848 -6.383 -16.703 1 87.25 128 ARG B C 1
ATOM 2149 O O . ARG B 1 128 ? -8.719 -6.094 -15.883 1 87.25 128 ARG B O 1
ATOM 2156 N N . THR B 1 129 ? -8.086 -7.215 -17.672 1 88.06 129 THR B N 1
ATOM 2157 C CA . THR B 1 129 ? -9.414 -7.766 -17.922 1 88.06 129 THR B CA 1
ATOM 2158 C C . THR B 1 129 ? -9.867 -8.633 -16.75 1 88.06 129 THR B C 1
ATOM 2160 O O . THR B 1 129 ? -11.031 -8.586 -16.359 1 88.06 129 THR B O 1
ATOM 2163 N N . ILE B 1 130 ? -8.961 -9.375 -16.172 1 90.12 130 ILE B N 1
ATOM 2164 C CA . ILE B 1 130 ? -9.25 -10.211 -15.016 1 90.12 130 ILE B CA 1
ATOM 2165 C C . ILE B 1 130 ? -9.719 -9.336 -13.852 1 90.12 130 ILE B C 1
ATOM 2167 O O . ILE B 1 130 ? -10.711 -9.656 -13.195 1 90.12 130 ILE B O 1
ATOM 2171 N N . TYR B 1 131 ? -9.07 -8.25 -13.648 1 94.12 131 TYR B N 1
ATOM 2172 C CA . TYR B 1 131 ? -9.32 -7.391 -12.5 1 94.12 131 TYR B CA 1
ATOM 2173 C C . TYR B 1 131 ? -10.625 -6.613 -12.672 1 94.12 131 TYR B C 1
ATOM 2175 O O . TYR B 1 131 ? -11.391 -6.465 -11.719 1 94.12 131 TYR B O 1
ATOM 2183 N N . GLU B 1 132 ? -10.828 -6.133 -13.914 1 94.88 132 GLU B N 1
ATOM 2184 C CA . GLU B 1 132 ? -12.062 -5.41 -14.188 1 94.88 132 GLU B CA 1
ATOM 2185 C C . GLU B 1 132 ? -13.281 -6.305 -13.977 1 94.88 132 GLU B C 1
ATOM 2187 O O . GLU B 1 132 ? -14.289 -5.871 -13.414 1 94.88 132 GLU B O 1
ATOM 2192 N N . ARG B 1 133 ? -13.203 -7.516 -14.375 1 93.12 133 ARG B N 1
ATOM 2193 C CA . ARG B 1 133 ? -14.297 -8.469 -14.188 1 93.12 133 ARG B CA 1
ATOM 2194 C C . ARG B 1 133 ? -14.539 -8.734 -12.703 1 93.12 133 ARG B C 1
ATOM 2196 O O . ARG B 1 133 ? -15.672 -9.008 -12.297 1 93.12 133 ARG B O 1
ATOM 2203 N N . ALA B 1 134 ? -13.516 -8.617 -11.961 1 93.31 134 ALA B N 1
ATOM 2204 C CA . ALA B 1 134 ? -13.602 -8.867 -10.523 1 93.31 134 ALA B CA 1
ATOM 2205 C C . ALA B 1 134 ? -14.055 -7.609 -9.781 1 93.31 134 ALA B C 1
ATOM 2207 O O . ALA B 1 134 ? -14.102 -7.594 -8.547 1 93.31 134 ALA B O 1
ATOM 2208 N N . GLY B 1 135 ? -14.281 -6.48 -10.547 1 94.88 135 GLY B N 1
ATOM 2209 C CA . GLY B 1 135 ? -14.844 -5.289 -9.93 1 94.88 135 GLY B CA 1
ATOM 2210 C C . GLY B 1 135 ? -13.805 -4.223 -9.648 1 94.88 135 GLY B C 1
ATOM 2211 O O . GLY B 1 135 ? -14.117 -3.186 -9.055 1 94.88 135 GLY B O 1
ATOM 2212 N N . PHE B 1 136 ? -12.578 -4.473 -10.055 1 96.12 136 PHE B N 1
ATOM 2213 C CA . PHE B 1 136 ? -11.547 -3.461 -9.852 1 96.12 136 PHE B CA 1
ATOM 2214 C C . PHE B 1 136 ? -11.719 -2.299 -10.82 1 96.12 136 PHE B C 1
ATOM 2216 O O . PHE B 1 136 ? -12.078 -2.502 -11.984 1 96.12 136 PHE B O 1
ATOM 2223 N N . ARG B 1 137 ? -11.43 -1.118 -10.281 1 94.44 137 ARG B N 1
ATOM 2224 C CA . ARG B 1 137 ? -11.438 0.11 -11.07 1 94.44 137 ARG B CA 1
ATOM 2225 C C . ARG B 1 137 ? -10.188 0.946 -10.789 1 94.44 137 ARG B C 1
ATOM 2227 O O . ARG B 1 137 ? -9.656 0.917 -9.68 1 94.44 137 ARG B O 1
ATOM 2234 N N . GLU B 1 138 ? -9.781 1.615 -11.844 1 92.62 138 GLU B N 1
ATOM 2235 C CA . GLU B 1 138 ? -8.625 2.492 -11.656 1 92.62 138 GLU B CA 1
ATOM 2236 C C . GLU B 1 138 ? -8.914 3.561 -10.602 1 92.62 138 GLU B C 1
ATOM 2238 O O . GLU B 1 138 ? -10.008 4.129 -10.57 1 92.62 138 GLU B O 1
ATOM 2243 N N . VAL B 1 139 ? -7.934 3.729 -9.75 1 89.38 139 VAL B N 1
ATOM 2244 C CA . VAL B 1 139 ? -8.086 4.785 -8.758 1 89.38 139 VAL B CA 1
ATOM 2245 C C . VAL B 1 139 ? -7.996 6.148 -9.43 1 89.38 139 VAL B C 1
ATOM 2247 O O . VAL B 1 139 ? -7.227 6.332 -10.375 1 89.38 139 VAL B O 1
ATOM 2250 N N . THR B 1 140 ? -8.789 7.129 -9.008 1 84.94 140 THR B N 1
ATOM 2251 C CA . THR B 1 140 ? -8.891 8.461 -9.586 1 84.94 140 THR B CA 1
ATOM 2252 C C . THR B 1 140 ? -7.566 9.211 -9.461 1 84.94 140 THR B C 1
ATOM 2254 O O . THR B 1 140 ? -7.129 9.875 -10.398 1 84.94 140 THR B O 1
ATOM 2257 N N . PHE B 1 141 ? -6.945 9.102 -8.328 1 85.5 141 PHE B N 1
ATOM 2258 C CA . PHE B 1 141 ? -5.68 9.773 -8.062 1 85.5 141 PHE B CA 1
ATOM 2259 C C . PHE B 1 141 ? -4.512 8.805 -8.203 1 85.5 141 PHE B C 1
ATOM 2261 O O . PHE B 1 141 ? -4.387 7.852 -7.422 1 85.5 141 PHE B O 1
ATOM 2268 N N . PRO B 1 142 ? -3.664 9.07 -9.133 1 87.44 142 PRO B N 1
ATOM 2269 C CA . PRO B 1 142 ? -2.621 8.102 -9.461 1 87.44 142 PRO B CA 1
ATOM 2270 C C . PRO B 1 142 ? -1.589 7.945 -8.344 1 87.44 142 PRO B C 1
ATOM 2272 O O . PRO B 1 142 ? -1.26 8.914 -7.664 1 87.44 142 PRO B O 1
ATOM 2275 N N . ALA B 1 143 ? -1.08 6.73 -8.289 1 92.38 143 ALA B N 1
ATOM 2276 C CA . ALA B 1 143 ? 0.034 6.461 -7.387 1 92.38 143 ALA B CA 1
ATOM 2277 C C . ALA B 1 143 ? 1.332 7.059 -7.918 1 92.38 143 ALA B C 1
ATOM 2279 O O . ALA B 1 143 ? 1.602 6.996 -9.125 1 92.38 143 ALA B O 1
ATOM 2280 N N . MET B 1 144 ? 2.092 7.684 -7.031 1 94.81 144 MET B N 1
ATOM 2281 C CA . MET B 1 144 ? 3.441 8.156 -7.316 1 94.81 144 MET B CA 1
ATOM 2282 C C . MET B 1 144 ? 4.453 7.527 -6.367 1 94.81 144 MET B C 1
ATOM 2284 O O . MET B 1 144 ? 4.113 7.172 -5.238 1 94.81 144 MET B O 1
ATOM 2288 N N . ARG B 1 145 ? 5.652 7.363 -6.922 1 94.75 145 ARG B N 1
ATOM 2289 C CA . ARG B 1 145 ? 6.711 6.758 -6.117 1 94.75 145 ARG B CA 1
ATOM 2290 C C . ARG B 1 145 ? 8.016 7.535 -6.258 1 94.75 145 ARG B C 1
ATOM 2292 O O . ARG B 1 145 ? 8.258 8.18 -7.281 1 94.75 145 ARG B O 1
ATOM 2299 N N . ALA B 1 146 ? 8.789 7.484 -5.219 1 94.81 146 ALA B N 1
ATOM 2300 C CA . ALA B 1 146 ? 10.133 8.039 -5.219 1 94.81 146 ALA B CA 1
ATOM 2301 C C . ALA B 1 146 ? 11.102 7.133 -4.469 1 94.81 146 ALA B C 1
ATOM 2303 O O . ALA B 1 146 ? 10.711 6.438 -3.529 1 94.81 146 ALA B O 1
ATOM 2304 N N . ALA B 1 147 ? 12.336 7.102 -4.961 1 91.31 147 ALA B N 1
ATOM 2305 C CA . ALA B 1 147 ? 13.422 6.484 -4.199 1 91.31 147 ALA B CA 1
ATOM 2306 C C . ALA B 1 147 ? 13.891 7.398 -3.068 1 91.31 147 ALA B C 1
ATOM 2308 O O . ALA B 1 147 ? 13.992 8.609 -3.248 1 91.31 147 ALA B O 1
ATOM 2309 N N . LEU B 1 148 ? 14.016 6.816 -1.902 1 87.75 148 LEU B N 1
ATOM 2310 C CA . LEU B 1 148 ? 14.5 7.602 -0.769 1 87.75 148 LEU B CA 1
ATOM 2311 C C . LEU B 1 148 ? 16 7.445 -0.597 1 87.75 148 LEU B C 1
ATOM 2313 O O . LEU B 1 148 ? 16.531 6.344 -0.737 1 87.75 148 LEU B O 1
ATOM 2317 N N . ALA B 1 149 ? 16.641 8.633 -0.598 1 75.44 149 ALA B N 1
ATOM 2318 C CA . ALA B 1 149 ? 18.062 8.625 -0.326 1 75.44 149 ALA B CA 1
ATOM 2319 C C . ALA B 1 149 ? 18.344 8.297 1.139 1 75.44 149 ALA B C 1
ATOM 2321 O O . ALA B 1 149 ? 17.594 8.711 2.027 1 75.44 149 ALA B O 1
ATOM 2322 N N . HIS B 1 150 ? 19.094 7.258 1.383 1 68.25 150 HIS B N 1
ATOM 2323 C CA . HIS B 1 150 ? 19.453 6.922 2.756 1 68.25 150 HIS B CA 1
ATOM 2324 C C . HIS B 1 150 ? 20.438 7.93 3.332 1 68.25 150 HIS B C 1
ATOM 2326 O O . HIS B 1 150 ? 21.391 8.328 2.66 1 68.25 150 HIS B O 1
ATOM 2332 N N . ARG B 1 151 ? 20.062 8.898 3.998 1 56 151 ARG B N 1
ATOM 2333 C CA . ARG B 1 151 ? 21.031 9.734 4.684 1 56 151 ARG B CA 1
ATOM 2334 C C . ARG B 1 151 ? 21.75 8.953 5.785 1 56 151 ARG B C 1
ATOM 2336 O O . ARG B 1 151 ? 21.094 8.289 6.602 1 56 151 ARG B O 1
ATOM 234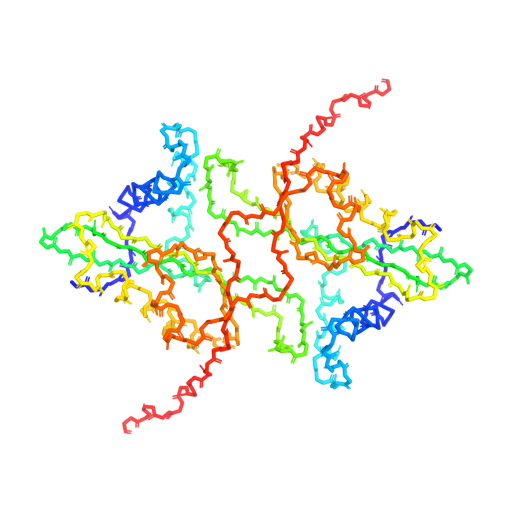3 N N . SER B 1 152 ? 22.922 8.414 5.508 1 45.59 152 SER B N 1
ATOM 2344 C CA . SER B 1 152 ? 23.797 7.797 6.5 1 45.59 152 SER B CA 1
ATOM 2345 C C . SER B 1 152 ? 23.812 8.594 7.797 1 45.59 152 SER B C 1
ATOM 2347 O O . SER B 1 152 ? 23.859 9.828 7.777 1 45.59 152 SER B O 1
ATOM 2349 N N . ALA B 1 153 ? 23.156 8.234 8.969 1 44.12 153 ALA B N 1
ATOM 2350 C CA . ALA B 1 153 ? 23.406 8.773 10.305 1 44.12 153 ALA B CA 1
ATOM 2351 C C . ALA B 1 153 ? 24.859 9.18 10.461 1 44.12 153 ALA B C 1
ATOM 2353 O O . ALA B 1 153 ? 25.266 9.688 11.516 1 44.12 153 ALA B O 1
ATOM 2354 N N . GLU B 1 154 ? 25.875 8.805 9.773 1 40.97 154 GLU B N 1
ATOM 2355 C CA . GLU B 1 154 ? 27.266 9.148 10.086 1 40.97 154 GLU B CA 1
ATOM 2356 C C . GLU B 1 154 ? 27.469 10.664 10.047 1 40.97 154 GLU B C 1
ATOM 2358 O O . GLU B 1 154 ? 28.422 11.18 10.656 1 40.97 154 GLU B O 1
ATOM 2363 N N . ARG B 1 155 ? 26.938 11.469 9.133 1 35.91 155 ARG B N 1
ATOM 2364 C CA . ARG B 1 155 ? 27.672 12.711 8.977 1 35.91 155 ARG B CA 1
ATOM 2365 C C . ARG B 1 155 ? 27.375 13.68 10.117 1 35.91 155 ARG B C 1
ATOM 2367 O O . ARG B 1 155 ? 27.844 14.812 10.117 1 35.91 155 ARG B O 1
ATOM 2374 N N . ARG B 1 156 ? 26.25 13.641 10.812 1 34.84 156 ARG B N 1
ATOM 2375 C CA . ARG B 1 156 ? 26.25 14.758 11.75 1 34.84 156 ARG B CA 1
ATOM 2376 C C . ARG B 1 156 ? 27.156 14.461 12.945 1 34.84 156 ARG B C 1
ATOM 2378 O O . ARG B 1 156 ? 26.688 13.992 13.984 1 34.84 156 ARG B O 1
ATOM 2385 N N . ARG B 1 157 ? 28.078 13.477 12.773 1 31.34 157 ARG B N 1
ATOM 2386 C CA . ARG B 1 157 ? 29 13.789 13.859 1 31.34 157 ARG B CA 1
ATOM 2387 C C . ARG B 1 157 ? 29.391 15.258 13.844 1 31.34 157 ARG B C 1
ATOM 2389 O O . ARG B 1 157 ? 29.906 15.758 12.836 1 31.34 157 ARG B O 1
ATOM 2396 N N . PRO B 1 158 ? 28.922 15.992 14.836 1 33.31 158 PRO B N 1
ATOM 2397 C CA . PRO B 1 158 ? 29.75 17.188 15.008 1 33.31 158 PRO B CA 1
ATOM 2398 C C . PRO B 1 158 ? 31.234 16.891 15.055 1 33.31 158 PRO B C 1
ATOM 2400 O O . PRO B 1 158 ? 31.625 15.773 15.414 1 33.31 158 PRO B O 1
#

Radius of gyration: 20.31 Å; Cα contacts (8 Å, |Δi|>4): 605; chains: 2; bounding box: 54×61×44 Å

Foldseek 3Di:
DKDQDDLVCLLVVLVQVCQVCVVVVHHSPDDPVSVVSSVVCNVCSPPLQKTWMFDDDPRDTFWIKMWGKDAADADPQFRVGIEIEMDIGGDPVCPPVCRRLVNVVVNVVSCVVVVGRYYDYDDDPSCVVSQVVVPDDDDPDDDDDDDDDPPPPPPPPD/DKDQDDLVCLLVVLVQVCQVCVVVVHHSPDDVVSVVSSVVCNVCSPPLQKTWMFDDDPRDTFWIKMWGKDAADADPQFRVRIEIEMDIGGHPVCPPVCRRLVNVVVNVVSCVVVVGRYYDYDDDPSCVVSQVVVPDDDDPDDDDDDDDDPPPPPPPPD

Nearest PDB structures (foldseek):
  3mgd-assembly2_B  TM=8.907E-01  e=1.192E-10  Clostridium acetobutylicum
  2vbq-assembly1_A  TM=7.539E-01  e=1.161E-06  Salmonella enterica
  4f0y-assembly1_B  TM=7.748E-01  e=5.655E-06  Acinetobacter haemolyticus
  1s5k-assembly1_B  TM=7.559E-01  e=9.387E-06  Salmonella enterica subsp. enterica serovar Enteritidis
  4nxy-assembly1_A  TM=7.414E-01  e=5.408E-04  Streptomyces lividans TK24

pLDDT: mean 89.6, std 13.08, range [31.34, 98.38]

Organism: NCBI:txid1656884

Secondary structure (DSSP, 8-state):
-EEE--GGGHHHHHHHHHHHHHHTT-----HHHHHHHHHHHHHHTT-TTEEEEEEEETTEEEEEEEEEEE-----SS-TT--EEEEEEEE-GGGTTTTHHHHHHHHHHHHHHHTT--EEEEEPPTTTHHHHHHTT-EE-SSPEEEEEPP---TTS---/-EEE--GGGHHHHHHHHHHHHHHTT-----HHHHHHHHHHHHHHTT-TTEEEEEEEETTEEEEEEEEEEEE----SS-TT-EEEEEEEEE-GGGTTTTHHHHHHHHHHHHHHHTT--EEEEEPPTTTHHHHHHTT-EE-SSPEEEEEPP---TTS---

Sequence (316 aa):
MVRRARPTDVAALVDLRAAMFEAMGTDASGEEWRRQAATWFEDRIDDADYCFAVVEVDGRVVSCAVGAVRDAAPSPSAPHGRDVLISNVCTADSRGRGHGEAAFEAVMSWAGRLGISRAELMATASGRTIYERAGFREVTFPAMRAALAHRSAERRRPMVRRARPTDVAALVDLRAAMFEAMGTDASGEEWRRQAATWFEDRIDDADYCFAVVEVDGRVVSCAVGAVRDAAPSPSAPHGRDVLISNVCTADSRGRGHGEAAFEAVMSWAGRLGISRAELMATASGRTIYERAGFREVTFPAMRAALAHRSAERRRP